Protein AF-A0A3Q0ITW2-F1 (afdb_monomer_lite)

pLDDT: mean 88.23, std 11.83, range [26.56, 97.38]

Radius of gy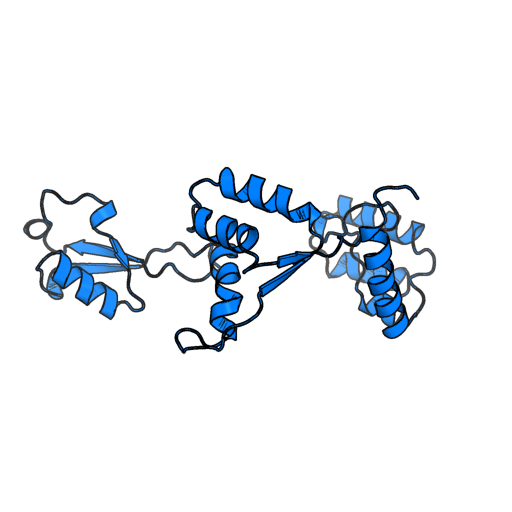ration: 26.31 Å; chains: 1; bounding box: 52×32×72 Å

Structure (mmCIF, N/CA/C/O backbone):
data_AF-A0A3Q0ITW2-F1
#
_entry.id   AF-A0A3Q0ITW2-F1
#
loop_
_atom_site.group_PDB
_atom_site.id
_atom_site.type_symbol
_atom_site.label_atom_id
_atom_site.label_alt_id
_atom_site.label_comp_id
_atom_site.label_asym_id
_atom_site.label_entity_id
_atom_site.label_seq_id
_atom_site.pdbx_PDB_ins_code
_atom_site.Cartn_x
_atom_site.Cartn_y
_atom_site.Cartn_z
_atom_site.occupancy
_atom_site.B_iso_or_equiv
_atom_site.auth_seq_id
_atom_site.auth_comp_id
_atom_site.auth_asym_id
_atom_site.auth_atom_id
_atom_site.pdbx_PDB_model_num
ATOM 1 N N . MET A 1 1 ? -17.427 -7.046 5.513 1.00 86.56 1 MET A N 1
ATOM 2 C CA . MET A 1 1 ? -16.945 -6.099 4.475 1.00 86.56 1 MET A CA 1
ATOM 3 C C . MET A 1 1 ? -16.746 -6.807 3.141 1.00 86.56 1 MET A C 1
ATOM 5 O O . MET A 1 1 ? -17.368 -6.389 2.176 1.00 86.56 1 MET A O 1
ATOM 9 N N . ALA A 1 2 ? -15.955 -7.885 3.101 1.00 93.19 2 ALA A N 1
ATOM 10 C CA . ALA A 1 2 ? -15.672 -8.643 1.880 1.00 93.19 2 ALA A CA 1
ATOM 11 C C . ALA A 1 2 ? -16.928 -9.090 1.113 1.00 93.19 2 ALA A C 1
ATOM 13 O O . ALA A 1 2 ? -17.017 -8.868 -0.088 1.00 93.19 2 ALA A O 1
ATOM 14 N N . GLU A 1 3 ? -17.941 -9.606 1.812 1.00 93.88 3 GLU A N 1
ATOM 15 C CA . GLU A 1 3 ? -19.206 -10.019 1.193 1.00 93.88 3 GLU A CA 1
ATOM 16 C C . GLU A 1 3 ? -19.880 -8.896 0.387 1.00 93.88 3 GLU A C 1
ATOM 18 O O . GLU A 1 3 ? -20.254 -9.111 -0.762 1.00 93.88 3 GLU A O 1
ATOM 23 N N . LYS A 1 4 ? -19.958 -7.672 0.932 1.00 93.75 4 LYS A N 1
ATOM 24 C CA . LYS A 1 4 ? -20.532 -6.517 0.216 1.00 93.75 4 LYS A CA 1
ATOM 25 C C . LYS A 1 4 ? -19.750 -6.197 -1.061 1.00 93.75 4 LYS A C 1
ATOM 27 O O . LYS A 1 4 ? -20.352 -5.939 -2.095 1.00 93.75 4 LYS A O 1
ATOM 32 N N . ALA A 1 5 ? -18.421 -6.261 -1.000 1.00 93.00 5 ALA A N 1
ATOM 33 C CA . ALA A 1 5 ? -17.558 -6.025 -2.156 1.00 93.00 5 ALA A CA 1
ATOM 34 C C . ALA A 1 5 ? -17.696 -7.123 -3.230 1.00 93.00 5 ALA A C 1
ATOM 36 O O . ALA A 1 5 ? -17.650 -6.832 -4.423 1.00 93.00 5 ALA A O 1
ATOM 37 N N . VAL A 1 6 ? -17.915 -8.380 -2.829 1.00 95.19 6 VAL A N 1
ATOM 38 C CA . VAL A 1 6 ? -18.238 -9.478 -3.757 1.00 95.19 6 VAL A CA 1
ATOM 39 C C . VAL A 1 6 ? -19.600 -9.248 -4.416 1.00 95.19 6 VAL A C 1
ATOM 41 O O . VAL A 1 6 ? -19.716 -9.405 -5.632 1.00 95.19 6 VAL A O 1
ATOM 44 N N . GLN A 1 7 ? -20.616 -8.854 -3.641 1.00 95.50 7 GLN A N 1
ATOM 45 C CA . GLN A 1 7 ? -21.959 -8.601 -4.168 1.00 95.50 7 GLN A CA 1
ATOM 46 C C . GLN A 1 7 ? -21.995 -7.423 -5.144 1.00 95.50 7 GLN A C 1
ATOM 48 O O . GLN A 1 7 ? -22.647 -7.542 -6.174 1.00 95.50 7 GLN A O 1
ATOM 53 N N . ALA A 1 8 ? -21.244 -6.346 -4.895 1.00 93.88 8 ALA A N 1
ATOM 54 C CA . ALA A 1 8 ? -21.152 -5.209 -5.817 1.00 93.88 8 ALA A CA 1
ATOM 55 C C . ALA A 1 8 ? -20.664 -5.624 -7.221 1.00 93.88 8 ALA A C 1
ATOM 57 O O . ALA A 1 8 ? -21.171 -5.146 -8.230 1.00 93.88 8 ALA A O 1
ATOM 58 N N . VAL A 1 9 ? -19.720 -6.572 -7.309 1.00 94.75 9 VAL A N 1
ATOM 59 C CA . VAL A 1 9 ? -19.275 -7.107 -8.611 1.00 94.75 9 VAL A CA 1
ATOM 60 C C . VAL A 1 9 ? -20.307 -8.064 -9.209 1.00 94.75 9 VAL A C 1
ATOM 62 O O . VAL A 1 9 ? -20.524 -8.053 -10.416 1.00 94.75 9 VAL A O 1
ATOM 65 N N . LYS A 1 10 ? -20.965 -8.896 -8.387 1.00 94.38 10 LYS A N 1
ATOM 66 C CA . LYS A 1 10 ? -21.987 -9.853 -8.859 1.00 94.38 10 LYS A CA 1
ATOM 67 C C . LYS A 1 10 ? -23.241 -9.164 -9.410 1.00 94.38 10 LYS A C 1
ATOM 69 O O . LYS A 1 10 ? -23.830 -9.667 -10.360 1.00 94.38 10 LYS A O 1
ATOM 74 N N . THR A 1 11 ? -23.646 -8.043 -8.819 1.00 94.81 11 THR A N 1
ATOM 75 C CA . THR A 1 11 ? -24.819 -7.252 -9.232 1.00 94.81 11 THR A CA 1
ATOM 76 C C . THR A 1 11 ? -24.527 -6.301 -10.393 1.00 94.81 11 THR A C 1
ATOM 78 O O . THR A 1 11 ? -25.460 -5.811 -11.021 1.00 94.81 11 THR A O 1
ATOM 81 N N . GLY A 1 12 ? -23.248 -6.063 -10.706 1.00 92.06 12 GLY A N 1
ATOM 82 C CA . GLY A 1 12 ? -22.823 -5.132 -11.750 1.00 92.06 12 GLY A CA 1
ATOM 83 C C . GLY A 1 12 ? -22.688 -3.679 -11.287 1.00 92.06 12 GLY A C 1
ATOM 84 O O . GLY A 1 12 ? -22.340 -2.834 -12.106 1.00 92.06 12 GLY A O 1
ATOM 85 N N . GLU A 1 13 ? -22.897 -3.388 -9.997 1.00 92.06 13 GLU A N 1
ATOM 86 C CA . GLU A 1 13 ? -22.627 -2.068 -9.400 1.00 92.06 13 GLU A CA 1
ATOM 87 C C . GLU A 1 13 ? -21.143 -1.671 -9.521 1.00 92.06 13 GLU A C 1
ATOM 89 O O . GLU A 1 13 ? -20.818 -0.492 -9.651 1.00 92.06 13 GLU A O 1
ATOM 94 N N . LEU A 1 14 ? -20.241 -2.661 -9.498 1.00 93.12 14 LEU A N 1
ATOM 95 C CA . LEU A 1 14 ? -18.801 -2.509 -9.703 1.00 93.12 14 LEU A CA 1
ATOM 96 C C . LEU A 1 14 ? -18.337 -3.369 -10.883 1.00 93.12 14 LEU A C 1
ATOM 98 O O . LEU A 1 14 ? -18.398 -4.599 -10.827 1.00 93.12 14 LEU A O 1
ATOM 102 N N . LYS A 1 15 ? -17.787 -2.741 -11.924 1.00 94.69 15 LYS A N 1
ATOM 103 C CA . LYS A 1 15 ? -17.262 -3.448 -13.099 1.00 94.69 15 LYS A CA 1
ATOM 104 C C . LYS A 1 15 ? -15.741 -3.544 -13.060 1.00 94.69 15 LYS A C 1
ATOM 106 O O . LYS A 1 15 ? -15.054 -2.531 -12.981 1.00 94.69 15 LYS A O 1
ATOM 111 N N . ILE A 1 16 ? -15.206 -4.761 -13.160 1.00 94.69 16 ILE A N 1
ATOM 112 C CA . ILE A 1 16 ? -13.759 -5.005 -13.258 1.00 94.69 16 ILE A CA 1
ATOM 113 C C . ILE A 1 16 ? -13.391 -5.237 -14.722 1.00 94.69 16 ILE A C 1
ATOM 115 O O . ILE A 1 16 ? -14.020 -6.047 -15.404 1.00 94.69 16 ILE A O 1
ATOM 119 N N . ILE A 1 17 ? -12.369 -4.526 -15.192 1.00 92.25 17 ILE A N 1
ATOM 120 C CA . ILE A 1 17 ? -11.854 -4.605 -16.555 1.00 92.25 17 ILE A CA 1
ATOM 121 C C . ILE A 1 17 ? -10.339 -4.847 -16.489 1.00 92.25 17 ILE A C 1
ATOM 123 O O . ILE A 1 17 ? -9.638 -4.053 -15.861 1.00 92.25 17 ILE A O 1
ATOM 127 N N . PRO A 1 18 ? -9.807 -5.883 -17.156 1.00 91.12 18 PRO A N 1
ATOM 128 C CA . PRO A 1 18 ? -10.534 -6.950 -17.852 1.00 91.12 18 PRO A CA 1
ATOM 129 C C . PRO A 1 18 ? -11.354 -7.874 -16.928 1.00 91.12 18 PRO A C 1
ATOM 131 O O . PRO A 1 18 ? -11.006 -8.095 -15.767 1.00 91.12 18 PRO A O 1
ATOM 134 N N . ASP A 1 19 ? -12.422 -8.464 -17.466 1.00 91.06 19 ASP A N 1
ATOM 135 C CA . ASP A 1 19 ? -13.384 -9.296 -16.727 1.00 91.06 19 ASP A CA 1
ATOM 136 C C . ASP A 1 19 ? -12.774 -10.581 -16.143 1.00 91.06 19 ASP A C 1
ATOM 138 O O . ASP A 1 19 ? -13.197 -11.044 -15.085 1.00 91.06 19 ASP A O 1
ATOM 142 N N . HIS A 1 20 ? -11.727 -11.135 -16.753 1.00 89.81 20 HIS A N 1
ATOM 143 C CA . HIS A 1 20 ? -11.055 -12.334 -16.248 1.00 89.81 20 HIS A CA 1
ATOM 144 C C . HIS A 1 20 ? -10.421 -12.149 -14.854 1.00 89.81 20 HIS A C 1
ATOM 146 O O . HIS A 1 20 ? -10.196 -13.136 -14.148 1.00 89.81 20 HIS A O 1
ATOM 152 N N . HIS A 1 21 ? -10.183 -10.909 -14.405 1.00 93.81 21 HIS A N 1
ATOM 153 C CA . HIS A 1 21 ? -9.720 -10.628 -13.042 1.00 93.81 21 HIS A CA 1
ATOM 154 C C . HIS A 1 21 ? -10.810 -10.779 -11.969 1.00 93.81 21 HIS A C 1
ATOM 156 O O . HIS A 1 21 ? -10.482 -10.867 -10.783 1.00 93.81 21 HIS A O 1
ATOM 162 N N . THR A 1 22 ? -12.087 -10.884 -12.352 1.00 95.06 22 THR A N 1
ATOM 163 C CA . THR A 1 22 ? -13.203 -11.133 -11.416 1.00 95.06 22 THR A CA 1
ATOM 164 C C . THR A 1 22 ? -12.994 -12.412 -10.604 1.00 95.06 22 THR A C 1
ATOM 166 O O . THR A 1 22 ? -13.255 -12.438 -9.404 1.00 95.06 22 THR A O 1
ATOM 169 N N . LYS A 1 23 ? -12.428 -13.462 -11.213 1.00 94.06 23 LYS A N 1
ATOM 170 C CA . LYS A 1 23 ? -12.116 -14.710 -10.508 1.00 94.06 23 LYS A CA 1
ATOM 171 C C . LYS A 1 23 ? -11.093 -14.491 -9.394 1.00 94.06 23 LYS A C 1
ATOM 173 O O . LYS A 1 23 ? -11.297 -14.970 -8.282 1.00 94.06 23 LYS A O 1
ATOM 178 N N . THR A 1 24 ? -10.018 -13.757 -9.678 1.00 93.88 24 THR A N 1
ATOM 179 C CA . THR A 1 24 ? -8.992 -13.414 -8.681 1.00 93.88 24 THR A CA 1
ATOM 180 C C . THR A 1 24 ? -9.584 -12.573 -7.552 1.00 93.88 24 THR A C 1
ATOM 182 O O . THR A 1 24 ? -9.276 -12.810 -6.386 1.00 93.88 24 THR A O 1
ATOM 185 N N . TRP A 1 25 ? -10.474 -11.633 -7.885 1.00 94.94 25 TRP A N 1
ATOM 186 C CA . TRP A 1 25 ? -11.199 -10.816 -6.911 1.00 94.94 25 TRP A CA 1
ATOM 187 C C . TRP A 1 25 ? -12.015 -11.671 -5.934 1.00 94.94 25 TRP A C 1
ATOM 189 O O . TRP A 1 25 ? -11.862 -11.531 -4.720 1.00 94.94 25 TRP A O 1
ATOM 199 N N . TYR A 1 26 ? -12.822 -12.606 -6.446 1.00 95.50 26 TYR A N 1
ATOM 200 C CA . TYR A 1 26 ? -13.614 -13.506 -5.604 1.00 95.50 26 TYR A CA 1
ATOM 201 C C . TYR A 1 26 ? -12.736 -14.411 -4.747 1.00 95.50 26 TYR A C 1
ATOM 203 O O . TYR A 1 26 ? -12.930 -14.474 -3.539 1.00 95.50 26 TYR A O 1
ATOM 211 N N . GLN A 1 27 ? -11.716 -15.036 -5.339 1.00 94.81 27 GLN A N 1
ATOM 212 C CA . GLN A 1 27 ? -10.807 -15.919 -4.605 1.00 94.81 27 GLN A CA 1
ATOM 213 C C . GLN A 1 27 ? -10.143 -15.224 -3.414 1.00 94.81 27 GLN A C 1
ATOM 215 O O . GLN A 1 27 ? -9.983 -15.844 -2.361 1.00 94.81 27 GLN A O 1
ATOM 220 N N . TRP A 1 28 ? -9.760 -13.955 -3.576 1.00 94.50 28 TRP A N 1
ATOM 221 C CA . TRP A 1 28 ? -9.137 -13.179 -2.510 1.00 94.50 28 TRP A CA 1
ATOM 222 C C . TRP A 1 28 ? -10.138 -12.784 -1.417 1.00 94.50 28 TRP A C 1
ATOM 224 O O . TRP A 1 28 ? -9.847 -12.953 -0.235 1.00 94.50 28 TRP A O 1
ATOM 234 N N . LEU A 1 29 ? -11.323 -12.292 -1.796 1.00 95.06 29 LEU A N 1
ATOM 235 C CA . LEU A 1 29 ? -12.322 -11.808 -0.838 1.00 95.06 29 LEU A CA 1
ATOM 236 C C . LEU A 1 29 ? -13.067 -12.922 -0.102 1.00 95.06 29 LEU A C 1
ATOM 238 O O . LEU A 1 29 ? -13.393 -12.745 1.066 1.00 95.06 29 LEU A O 1
ATOM 242 N N . GLU A 1 30 ? -13.340 -14.050 -0.755 1.00 93.44 30 GLU A N 1
ATOM 243 C CA . GLU A 1 30 ? -14.070 -15.173 -0.149 1.00 93.44 30 GLU A CA 1
ATOM 244 C C . GLU A 1 30 ? -13.220 -15.929 0.883 1.00 93.44 30 GLU A C 1
ATOM 246 O O . GLU A 1 30 ? -13.765 -16.553 1.787 1.00 93.44 30 GLU A O 1
ATOM 251 N N . ASN A 1 31 ? -11.889 -15.835 0.787 1.00 91.69 31 ASN A N 1
ATOM 252 C CA . ASN A 1 31 ? -10.942 -16.491 1.696 1.00 91.69 31 ASN A CA 1
ATOM 253 C C . ASN A 1 31 ? -10.166 -15.490 2.564 1.00 91.69 31 ASN A C 1
ATOM 255 O O . ASN A 1 31 ? -9.052 -15.783 3.015 1.00 91.69 31 ASN A O 1
ATOM 259 N N . ASN A 1 32 ? -10.709 -14.286 2.758 1.00 90.94 32 ASN A N 1
ATOM 260 C CA . ASN A 1 32 ? -10.023 -13.263 3.528 1.00 90.94 32 ASN A CA 1
ATOM 261 C C . ASN A 1 32 ? -9.953 -13.643 5.018 1.00 90.94 32 ASN A C 1
ATOM 263 O O . ASN A 1 32 ? -10.770 -14.392 5.549 1.00 90.94 32 ASN A O 1
ATOM 267 N N . ARG A 1 33 ? -8.937 -13.122 5.702 1.00 92.44 33 ARG A N 1
ATOM 268 C CA . ARG A 1 33 ? -8.775 -13.246 7.154 1.00 92.44 33 ARG A CA 1
ATOM 269 C C . ARG A 1 33 ? -8.873 -11.871 7.786 1.00 92.44 33 ARG A C 1
ATOM 271 O O . ARG A 1 33 ? -8.788 -10.858 7.087 1.00 92.44 33 ARG A O 1
ATOM 278 N N . ASP A 1 34 ? -9.002 -11.855 9.105 1.00 94.75 34 ASP A N 1
ATOM 279 C CA . ASP A 1 34 ? -8.941 -10.619 9.866 1.00 94.75 34 ASP A CA 1
ATOM 280 C C . ASP A 1 34 ? -7.644 -9.871 9.564 1.00 94.75 34 ASP A C 1
ATOM 282 O O . ASP A 1 34 ? -6.540 -10.425 9.553 1.00 94.75 34 ASP A O 1
ATOM 286 N N . TRP A 1 35 ? -7.805 -8.586 9.279 1.00 94.69 35 TRP A N 1
ATOM 287 C CA . TRP A 1 35 ? -6.706 -7.703 8.951 1.00 94.69 35 TRP A CA 1
ATOM 288 C C . TRP A 1 35 ? -6.249 -6.986 10.215 1.00 94.69 35 TRP A C 1
ATOM 290 O O . TRP A 1 35 ? -6.965 -6.157 10.772 1.00 94.69 35 TRP A O 1
ATOM 300 N N . CYS A 1 36 ? -5.026 -7.283 10.650 1.00 95.12 36 CYS A N 1
ATOM 301 C CA . CYS A 1 36 ? -4.357 -6.474 11.659 1.00 95.12 36 CYS A CA 1
ATOM 302 C C . CYS A 1 36 ? -4.005 -5.110 11.051 1.00 95.12 36 CYS A C 1
ATOM 304 O O . CYS A 1 36 ? -3.104 -5.023 10.208 1.00 95.12 36 CYS A O 1
ATOM 306 N N . ILE A 1 37 ? -4.721 -4.066 11.473 1.00 95.38 37 ILE A N 1
ATOM 307 C CA . ILE A 1 37 ? -4.566 -2.693 10.971 1.00 95.38 37 ILE A CA 1
ATOM 308 C C . ILE A 1 37 ? -3.546 -1.860 11.756 1.00 95.38 37 ILE A C 1
ATOM 310 O O . ILE A 1 37 ? -3.241 -0.753 11.325 1.00 95.38 37 ILE A O 1
ATOM 314 N N . SER A 1 38 ? -3.028 -2.352 12.886 1.00 96.44 38 SER A N 1
ATOM 315 C CA . SER A 1 38 ? -2.049 -1.621 13.696 1.00 96.44 38 SER A CA 1
ATOM 316 C C . SER A 1 38 ? -0.610 -1.947 13.288 1.00 96.44 38 SER A C 1
ATOM 318 O O . SER A 1 38 ? -0.303 -3.052 12.822 1.00 96.44 38 SER A O 1
ATOM 320 N N . ARG A 1 39 ? 0.284 -0.962 13.392 1.00 97.38 39 ARG A N 1
ATOM 321 C CA . ARG A 1 39 ? 1.704 -1.075 13.039 1.00 97.38 39 ARG A CA 1
ATOM 322 C C . ARG A 1 39 ? 2.559 -0.331 14.062 1.00 97.38 39 ARG A C 1
ATOM 324 O O . ARG A 1 39 ? 2.313 0.843 14.331 1.00 97.38 39 ARG A O 1
ATOM 331 N N . GLN A 1 40 ? 3.632 -0.975 14.519 1.00 97.06 40 GLN A N 1
ATOM 332 C CA . GLN A 1 40 ? 4.656 -0.378 15.384 1.00 97.06 40 GLN A CA 1
ATOM 333 C C . GLN A 1 40 ? 5.680 0.396 14.537 1.00 97.06 40 GLN A C 1
ATOM 335 O O . GLN A 1 40 ? 6.851 0.030 14.438 1.00 97.06 40 GLN A O 1
ATOM 340 N N . LEU A 1 41 ? 5.216 1.439 13.849 1.00 94.88 41 LEU A N 1
ATOM 341 C CA . LEU A 1 41 ? 6.030 2.298 12.988 1.00 94.88 41 LEU A CA 1
ATOM 342 C C . LEU A 1 41 ? 5.936 3.748 13.455 1.00 94.88 41 LEU A C 1
ATOM 344 O O . LEU A 1 41 ? 4.937 4.167 14.026 1.00 94.88 41 LEU A O 1
ATOM 348 N N . TRP A 1 42 ? 6.968 4.538 13.164 1.00 93.62 42 TRP A N 1
ATOM 349 C CA . TRP A 1 42 ? 6.972 5.965 13.507 1.00 93.62 42 TRP A CA 1
ATOM 350 C C . TRP A 1 42 ? 6.196 6.820 12.503 1.00 93.62 42 TRP A C 1
ATOM 352 O O . TRP A 1 42 ? 5.704 7.889 12.851 1.00 93.62 42 TRP A O 1
ATOM 362 N N . TRP A 1 43 ? 6.101 6.363 11.251 1.00 93.81 43 TRP A N 1
ATOM 363 C CA . TRP A 1 43 ? 5.415 7.076 10.179 1.00 93.81 43 TRP A CA 1
ATOM 364 C C . TRP A 1 43 ? 4.048 6.457 9.895 1.00 93.81 43 TRP A C 1
ATOM 366 O O . TRP A 1 43 ? 3.956 5.311 9.456 1.00 93.81 43 TRP A O 1
ATOM 376 N N . GLY A 1 44 ? 2.992 7.239 10.111 1.00 94.38 44 GLY A N 1
ATOM 377 C CA . GLY A 1 44 ? 1.614 6.863 9.819 1.00 94.38 44 GLY A CA 1
ATOM 378 C C . GLY A 1 44 ? 0.616 7.681 10.634 1.00 94.38 44 GLY A C 1
ATOM 379 O O . GLY A 1 44 ? 0.990 8.487 11.486 1.00 94.38 44 GLY A O 1
ATOM 380 N N . HIS A 1 45 ? -0.674 7.480 10.375 1.00 94.06 45 HIS A N 1
ATOM 381 C CA . HIS A 1 45 ? -1.723 8.109 11.174 1.00 94.06 45 HIS A CA 1
ATOM 382 C C . HIS A 1 45 ? -1.850 7.382 12.511 1.00 94.06 45 HIS A C 1
ATOM 384 O O . HIS A 1 45 ? -2.107 6.179 12.526 1.00 94.06 45 HIS A O 1
ATOM 390 N N . ARG A 1 46 ? -1.692 8.102 13.625 1.00 94.75 46 ARG A N 1
ATOM 391 C CA . ARG A 1 46 ? -1.870 7.535 14.968 1.00 94.75 46 ARG A CA 1
ATOM 392 C C . ARG A 1 46 ? -3.282 6.992 15.129 1.00 94.75 46 ARG A C 1
ATOM 394 O O . ARG A 1 46 ? -4.248 7.667 14.767 1.00 94.75 46 ARG A O 1
ATOM 401 N N . ILE A 1 47 ? -3.397 5.782 15.672 1.00 95.81 47 ILE A N 1
ATOM 402 C CA . ILE A 1 47 ? -4.705 5.171 15.903 1.00 95.81 47 ILE A CA 1
ATOM 403 C C . ILE A 1 47 ? -5.475 6.060 16.898 1.00 95.81 47 ILE A C 1
ATOM 405 O O . ILE A 1 47 ? -4.939 6.411 17.954 1.00 95.81 47 ILE A O 1
ATOM 409 N N . PRO A 1 48 ? -6.723 6.465 16.594 1.00 95.69 48 PRO A N 1
ATOM 410 C CA . PRO A 1 48 ? -7.530 7.314 17.471 1.00 95.69 48 PRO A CA 1
ATOM 411 C C . PRO A 1 48 ? -8.150 6.501 18.622 1.00 95.69 48 PRO A C 1
ATOM 413 O O . PRO A 1 48 ? -9.351 6.587 18.880 1.00 95.69 48 PRO A O 1
ATOM 416 N N . ALA A 1 49 ? -7.341 5.667 19.278 1.00 96.38 49 ALA A N 1
ATOM 417 C CA . ALA A 1 49 ? -7.702 4.830 20.414 1.00 96.38 49 ALA A CA 1
ATOM 418 C C . ALA A 1 49 ? -6.907 5.264 21.647 1.00 96.38 49 ALA A C 1
ATOM 420 O 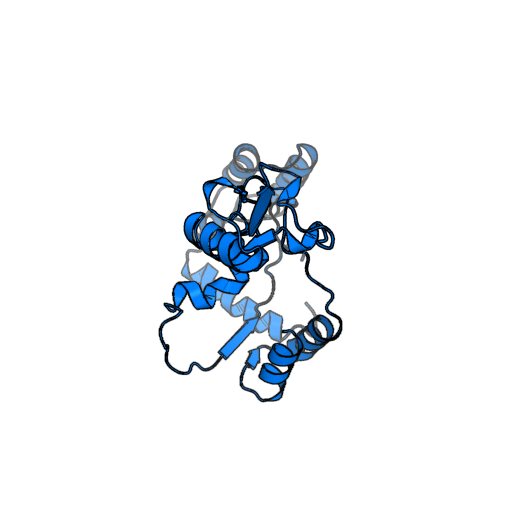O . ALA A 1 49 ? -5.717 5.565 21.566 1.00 96.38 49 ALA A O 1
ATOM 421 N N . TYR A 1 50 ? -7.577 5.304 22.791 1.00 97.19 50 TYR A N 1
ATOM 422 C CA . TYR A 1 50 ? -7.037 5.788 24.050 1.00 97.19 50 TYR A CA 1
ATOM 423 C C . TYR A 1 50 ? -7.296 4.760 25.142 1.00 97.19 50 TYR A C 1
ATOM 425 O O . TYR A 1 50 ? -8.426 4.300 25.316 1.00 97.19 50 TYR A O 1
ATOM 433 N N . TYR A 1 51 ? -6.250 4.418 25.880 1.00 95.81 51 TYR A N 1
ATOM 434 C CA . TYR A 1 51 ? -6.329 3.564 27.052 1.00 95.81 51 TYR A CA 1
ATOM 435 C C . TYR A 1 51 ? -6.718 4.391 28.271 1.00 95.81 51 TYR A C 1
ATOM 437 O O . TYR A 1 51 ? -6.100 5.427 28.536 1.00 95.81 51 TYR A O 1
ATOM 445 N N . VAL A 1 52 ? -7.721 3.923 29.011 1.00 95.56 52 VAL A N 1
ATOM 446 C CA . VAL A 1 52 ? -8.217 4.569 30.226 1.00 95.56 52 VAL A CA 1
ATOM 447 C C . VAL A 1 52 ? -7.552 3.951 31.452 1.00 95.56 52 VAL A C 1
ATOM 449 O O . VAL A 1 52 ? -7.745 2.776 31.768 1.00 95.56 52 VAL A O 1
ATOM 452 N N . SER A 1 53 ? -6.804 4.776 32.175 1.00 92.94 53 SER A N 1
ATOM 453 C CA . SER A 1 53 ? -6.225 4.453 33.477 1.00 92.94 53 SER A CA 1
ATOM 454 C C . SER A 1 53 ? -7.023 5.137 34.583 1.00 92.94 53 SER A C 1
ATOM 456 O O . SER A 1 53 ? -7.433 6.285 34.430 1.00 92.94 53 SER A O 1
ATOM 458 N N . PHE A 1 54 ? -7.221 4.453 35.709 1.00 91.56 54 PHE A N 1
ATOM 459 C CA . PHE A 1 54 ? -7.893 5.012 36.885 1.00 91.56 54 PHE A CA 1
ATOM 460 C C . PHE A 1 54 ? -6.849 5.454 37.903 1.00 91.56 54 PHE A C 1
ATOM 462 O O . PHE A 1 54 ? -5.972 4.668 38.263 1.00 91.56 54 PHE A O 1
ATOM 469 N N . ASN A 1 55 ? -6.953 6.697 38.371 1.00 88.25 55 ASN A N 1
ATOM 470 C CA . ASN A 1 55 ? -6.036 7.245 39.372 1.00 88.25 55 ASN A CA 1
ATOM 471 C C . ASN A 1 55 ? -6.248 6.574 40.741 1.00 88.25 55 ASN A C 1
ATOM 473 O O . ASN A 1 55 ? -5.294 6.355 41.482 1.00 88.25 55 ASN A O 1
ATOM 477 N N . ASP A 1 56 ? -7.498 6.209 41.045 1.00 86.19 56 ASP A N 1
ATOM 478 C CA . ASP A 1 56 ? -7.879 5.440 42.228 1.00 86.19 56 ASP A CA 1
ATOM 479 C C . ASP A 1 56 ? -8.259 3.997 41.832 1.00 86.19 56 ASP A C 1
ATOM 481 O O . ASP A 1 56 ? -9.269 3.794 41.142 1.00 86.19 56 ASP A O 1
ATOM 485 N N . PRO A 1 57 ? -7.504 2.973 42.280 1.00 80.31 57 PRO A N 1
ATOM 486 C CA . PRO A 1 57 ? -7.821 1.569 42.028 1.00 80.31 57 PRO A CA 1
ATOM 487 C C . PRO A 1 57 ? -9.219 1.141 42.498 1.00 80.31 57 PRO A C 1
ATOM 489 O O . PRO A 1 57 ? -9.782 0.213 41.920 1.00 80.31 57 PRO A O 1
ATOM 492 N N . ALA A 1 58 ? -9.804 1.801 43.507 1.00 79.44 58 ALA A N 1
ATOM 493 C CA . ALA A 1 58 ? -11.144 1.482 44.006 1.00 79.44 58 ALA A CA 1
ATOM 494 C C . ALA A 1 58 ? -12.258 1.857 43.016 1.00 79.44 58 ALA A C 1
ATOM 496 O O . ALA A 1 58 ? -13.336 1.259 43.046 1.00 79.44 58 ALA A O 1
ATOM 497 N N . LYS A 1 59 ? -11.993 2.821 42.124 1.00 78.25 59 LYS A N 1
ATOM 498 C CA . LYS A 1 59 ? -12.926 3.269 41.080 1.00 78.25 59 LYS A CA 1
ATOM 499 C C . LYS A 1 59 ? -12.825 2.444 39.797 1.00 78.25 59 LYS A C 1
ATOM 501 O O . LYS A 1 59 ? -13.702 2.551 38.942 1.00 78.25 59 LYS A O 1
ATOM 506 N N . LYS A 1 60 ? -11.796 1.596 39.664 1.00 81.69 60 LYS A N 1
ATOM 507 C CA . LYS A 1 60 ? -11.693 0.651 38.549 1.00 81.69 60 LYS A CA 1
ATOM 508 C C . LYS A 1 60 ? -12.791 -0.413 38.692 1.00 81.69 60 LYS A C 1
ATOM 510 O O . LYS A 1 60 ? -12.831 -1.111 39.710 1.00 81.69 60 LYS A O 1
ATOM 515 N N . PRO A 1 61 ? -13.666 -0.604 37.691 1.00 82.94 61 PRO A N 1
ATOM 516 C CA . PRO A 1 61 ? -14.699 -1.622 37.795 1.00 82.94 61 PRO A CA 1
ATOM 517 C C . PRO A 1 61 ? -14.071 -3.027 37.808 1.00 82.94 61 PRO A C 1
ATOM 519 O O . PRO A 1 61 ? -13.196 -3.343 37.002 1.00 82.94 61 PRO A O 1
ATOM 522 N N . LYS A 1 62 ? -14.516 -3.882 38.738 1.00 79.06 62 LYS A N 1
ATOM 523 C CA . LYS A 1 62 ? -13.867 -5.174 39.045 1.00 79.06 62 LYS A CA 1
ATOM 524 C C . LYS A 1 62 ? -13.980 -6.239 37.943 1.00 79.06 62 LYS A C 1
ATOM 526 O O . LYS A 1 62 ? -13.154 -7.142 37.914 1.00 79.06 62 LYS A O 1
ATOM 531 N N . ASN A 1 63 ? -14.961 -6.126 37.046 1.00 82.12 63 ASN A N 1
ATOM 532 C CA . ASN A 1 63 ? -15.255 -7.129 36.011 1.00 82.12 63 ASN A CA 1
ATOM 533 C C . ASN A 1 63 ? -14.824 -6.698 34.599 1.00 82.12 63 ASN A C 1
ATOM 535 O O . ASN A 1 63 ? -15.342 -7.228 33.624 1.00 82.12 63 ASN A O 1
ATOM 539 N N . VAL A 1 64 ? -13.930 -5.716 34.482 1.00 83.69 64 VAL A N 1
ATOM 540 C CA . VAL A 1 64 ? -13.546 -5.141 33.187 1.00 83.69 64 VAL A CA 1
ATOM 541 C C . VAL A 1 64 ? -12.220 -5.730 32.730 1.00 83.69 64 VAL A C 1
ATOM 543 O O . VAL A 1 64 ? -11.213 -5.670 33.442 1.00 83.69 64 VAL A O 1
ATOM 546 N N . THR A 1 65 ? -12.231 -6.300 31.531 1.00 87.75 65 THR A N 1
ATOM 547 C CA . THR A 1 65 ? -11.040 -6.814 30.852 1.00 87.75 65 THR A CA 1
ATOM 548 C C . THR A 1 65 ? -10.165 -5.672 30.338 1.00 87.75 65 THR A C 1
ATOM 550 O O . THR A 1 65 ? -10.623 -4.547 30.145 1.00 87.75 65 THR A O 1
ATOM 553 N N . GLU A 1 66 ? -8.889 -5.944 30.071 1.00 86.38 66 GLU A N 1
ATOM 554 C CA . GLU A 1 66 ? -7.968 -4.928 29.541 1.00 86.38 66 GLU A CA 1
ATOM 555 C C . GLU A 1 66 ? -8.440 -4.341 28.198 1.00 86.38 66 GLU A C 1
ATOM 557 O O . GLU A 1 66 ? -8.324 -3.139 27.970 1.00 86.38 66 GLU A O 1
ATOM 562 N N . TYR A 1 67 ? -9.062 -5.156 27.343 1.00 85.81 67 TYR A N 1
ATOM 563 C CA . TYR A 1 67 ? -9.615 -4.714 26.059 1.00 85.81 67 TYR A CA 1
ATOM 564 C C . TYR A 1 67 ? -10.757 -3.707 26.213 1.00 85.81 67 TYR A C 1
ATOM 566 O O . TYR A 1 67 ? -10.916 -2.802 25.395 1.00 85.81 67 TYR A O 1
ATOM 574 N N . GLU A 1 68 ? -11.541 -3.821 27.281 1.00 90.56 68 GLU A N 1
ATOM 575 C CA . GLU A 1 68 ? -12.660 -2.920 27.541 1.00 90.56 68 GLU A CA 1
ATOM 576 C C . GLU A 1 68 ? -12.212 -1.552 28.068 1.00 90.56 68 GLU A C 1
ATOM 578 O O . GLU A 1 68 ? -13.011 -0.614 28.056 1.00 90.56 68 GLU A O 1
ATOM 583 N N . LEU A 1 69 ? -10.947 -1.399 28.470 1.00 93.56 69 LEU A N 1
ATOM 584 C CA . LEU A 1 69 ? -10.371 -0.127 28.921 1.00 93.56 69 LEU A CA 1
ATOM 585 C C . LEU A 1 69 ? -9.997 0.817 27.774 1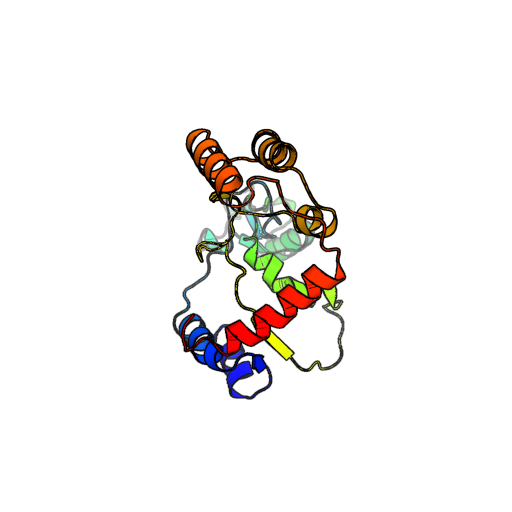.00 93.56 69 LEU A C 1
ATOM 587 O O . LEU A 1 69 ? -9.621 1.961 28.023 1.00 93.56 69 LEU A O 1
ATOM 591 N N . TRP A 1 70 ? -10.128 0.375 26.526 1.00 95.06 70 TRP A N 1
ATOM 592 C CA . TRP A 1 70 ? -9.880 1.207 25.357 1.00 95.06 70 TRP A CA 1
ATOM 593 C C . TRP A 1 70 ? -11.147 1.932 24.892 1.00 95.06 70 TRP A C 1
ATOM 595 O O . TRP A 1 70 ? -12.252 1.376 24.864 1.00 95.06 70 TRP A O 1
ATOM 605 N N . VAL A 1 71 ? -10.978 3.193 24.496 1.00 95.62 71 VAL A N 1
ATOM 606 C CA . VAL A 1 71 ? -12.021 4.039 23.903 1.00 95.62 71 VAL A CA 1
ATOM 607 C C . VAL A 1 71 ? -11.488 4.747 22.660 1.00 95.62 71 VAL A C 1
ATOM 609 O O . VAL A 1 71 ? -10.360 5.228 22.645 1.00 95.62 71 VAL A O 1
ATOM 612 N N . SER A 1 72 ? -12.298 4.832 21.605 1.00 95.56 72 SER A N 1
ATOM 613 C CA . SER A 1 72 ? -11.927 5.538 20.373 1.00 95.56 72 SER A CA 1
ATOM 614 C C . SER A 1 72 ? -12.529 6.945 20.310 1.00 95.56 72 SER A C 1
ATOM 616 O O . SER A 1 72 ? -13.732 7.103 20.553 1.00 95.56 72 SER A O 1
ATOM 618 N N . GLY A 1 73 ? -11.759 7.949 19.891 1.00 95.06 73 GLY A N 1
ATOM 619 C CA . GLY A 1 73 ? -12.222 9.335 19.738 1.00 95.06 73 GLY A CA 1
ATOM 620 C C . GLY A 1 73 ? -11.374 10.123 18.743 1.00 95.06 73 GLY A C 1
ATOM 621 O O . GLY A 1 73 ? -10.176 9.889 18.641 1.00 95.06 73 GLY A O 1
ATOM 622 N N . ARG A 1 74 ? -11.982 11.052 17.991 1.00 92.00 74 ARG A N 1
ATOM 623 C CA . ARG A 1 74 ? -11.242 11.881 17.016 1.00 92.00 74 ARG A CA 1
ATOM 624 C C . ARG A 1 74 ? -10.316 12.886 17.695 1.00 92.00 74 ARG A C 1
ATOM 626 O O . ARG A 1 74 ? -9.338 13.318 17.097 1.00 92.00 74 ARG A O 1
ATOM 633 N N . SER A 1 75 ? -10.637 13.240 18.933 1.00 94.81 75 SER A N 1
ATOM 634 C CA . SER A 1 75 ? -9.792 14.014 19.827 1.00 94.81 75 SER A CA 1
ATOM 635 C C . SER A 1 75 ? -9.750 13.356 21.205 1.00 94.81 75 SER A C 1
ATOM 637 O O . SER A 1 75 ? -10.552 12.465 21.518 1.00 94.81 75 SER A O 1
ATOM 639 N N . LYS A 1 76 ? -8.820 13.819 22.043 1.00 94.44 76 LYS A N 1
ATOM 640 C CA . LYS A 1 76 ? -8.686 13.338 23.418 1.00 94.44 76 LYS A CA 1
ATOM 641 C C . LYS A 1 76 ? -9.936 13.659 24.243 1.00 94.44 76 LYS A C 1
ATOM 643 O O . LYS A 1 76 ? -10.383 12.820 25.014 1.00 94.44 76 LYS A O 1
ATOM 648 N N . GLU A 1 77 ? -10.546 14.818 24.019 1.00 94.94 77 GLU A N 1
ATOM 649 C CA . GLU A 1 77 ? -11.754 15.279 24.711 1.00 94.94 77 GLU A CA 1
ATOM 650 C C . GLU A 1 77 ? -12.966 14.401 24.362 1.00 94.94 77 GLU A C 1
ATOM 652 O O . GLU A 1 77 ? -13.740 14.024 25.241 1.00 94.94 77 GLU A O 1
ATOM 657 N N . GLU A 1 78 ? -13.113 14.011 23.088 1.00 96.19 78 GLU A N 1
ATOM 658 C CA . GLU A 1 78 ? -14.169 13.082 22.663 1.00 96.19 78 GLU A CA 1
ATOM 659 C C . GLU A 1 78 ? -13.988 11.704 23.327 1.00 96.19 78 GLU A C 1
ATOM 661 O O . GLU A 1 78 ? -14.955 11.084 23.778 1.00 96.19 78 GLU A O 1
ATOM 666 N N . ALA A 1 79 ? -12.745 11.221 23.406 1.00 95.75 79 ALA A N 1
ATOM 667 C CA . ALA A 1 79 ? -12.418 9.967 24.077 1.00 95.75 79 ALA A CA 1
ATOM 668 C C . ALA A 1 79 ? -12.672 10.042 25.595 1.00 95.75 79 ALA A C 1
ATOM 670 O O . ALA A 1 79 ? -13.220 9.100 26.169 1.00 95.75 79 ALA A O 1
ATOM 671 N N . GLU A 1 80 ? -12.349 11.171 26.230 1.00 95.19 80 GLU A N 1
ATOM 672 C CA . GLU A 1 80 ? -12.616 11.449 27.647 1.00 95.19 80 GLU A CA 1
ATOM 673 C C . GLU A 1 80 ? -14.112 11.390 27.965 1.00 95.19 80 GLU A C 1
ATOM 675 O O . GLU A 1 80 ? -14.522 10.674 28.880 1.00 95.19 80 GLU A O 1
ATOM 680 N N . GLN A 1 81 ? -14.950 12.066 27.176 1.00 95.31 81 GLN A N 1
ATOM 681 C CA . GLN A 1 81 ? -16.405 12.043 27.360 1.00 95.31 81 GLN A CA 1
ATOM 682 C C . GLN A 1 81 ? -16.986 10.629 27.219 1.00 95.31 81 GLN A C 1
ATOM 684 O O . GLN A 1 81 ? -17.857 10.224 28.000 1.00 95.31 81 GLN A O 1
ATOM 689 N N . LYS A 1 82 ? -16.475 9.848 26.257 1.00 95.12 82 LYS A N 1
ATOM 690 C CA . LYS A 1 82 ? -16.856 8.439 26.085 1.00 95.12 82 LYS A CA 1
ATOM 691 C C . LYS A 1 82 ? -16.421 7.584 27.272 1.00 95.12 82 LYS A C 1
ATOM 693 O O . LYS A 1 82 ? -17.203 6.748 27.714 1.00 95.12 82 LYS A O 1
ATOM 698 N N . ALA A 1 83 ? -15.221 7.797 27.811 1.00 93.75 83 ALA A N 1
ATOM 699 C CA . ALA A 1 83 ? -14.725 7.078 28.985 1.00 93.75 83 ALA A CA 1
ATOM 700 C C . ALA A 1 83 ? -15.548 7.388 30.246 1.00 93.75 83 ALA A C 1
ATOM 702 O O . ALA A 1 83 ? -15.973 6.463 30.938 1.00 93.75 83 ALA A O 1
ATOM 703 N N . ILE A 1 84 ? -15.835 8.669 30.500 1.00 93.12 84 ILE A N 1
ATOM 704 C CA . ILE A 1 84 ? -16.690 9.136 31.603 1.00 93.12 84 ILE A CA 1
ATOM 705 C C . ILE A 1 84 ? -18.056 8.455 31.544 1.00 93.12 84 ILE A C 1
ATOM 707 O O . ILE A 1 84 ? -18.506 7.877 32.530 1.00 93.12 84 ILE A O 1
ATOM 711 N N . SER A 1 85 ? -18.677 8.456 30.363 1.00 93.56 85 SER A N 1
ATOM 712 C CA . SER A 1 85 ? -19.993 7.846 30.158 1.00 93.56 85 SER A CA 1
ATOM 713 C C . SER A 1 85 ? -19.953 6.320 30.302 1.00 93.56 85 SER A C 1
ATOM 715 O O . SER A 1 85 ? -20.861 5.732 30.880 1.00 93.56 85 SER A O 1
ATOM 717 N N . LYS A 1 86 ? -18.895 5.668 29.801 1.00 91.44 86 LYS A N 1
ATOM 718 C CA . LYS A 1 86 ? -18.735 4.205 29.831 1.00 91.44 86 LYS A CA 1
ATOM 719 C C . LYS A 1 86 ? -18.509 3.664 31.242 1.00 91.44 86 LYS A C 1
ATOM 721 O O . LYS A 1 86 ? -19.024 2.599 31.567 1.00 91.44 86 LYS A O 1
ATOM 726 N N . PHE A 1 87 ? -17.736 4.374 32.062 1.00 90.00 87 PHE A N 1
ATOM 727 C CA . PHE A 1 87 ? -17.340 3.914 33.397 1.00 90.00 87 PHE A CA 1
ATOM 728 C C . PHE A 1 87 ? -18.066 4.623 34.544 1.00 90.00 87 PHE A C 1
ATOM 730 O O . PHE A 1 87 ? -17.880 4.237 35.694 1.00 90.00 87 PHE A O 1
ATOM 737 N N . ASN A 1 88 ? -18.911 5.614 34.243 1.00 89.94 88 ASN A N 1
ATOM 738 C CA . ASN A 1 88 ? -19.647 6.419 35.219 1.00 89.94 88 ASN A CA 1
ATOM 739 C C . ASN A 1 88 ? -18.725 7.060 36.279 1.00 89.94 88 ASN A C 1
ATOM 741 O O . ASN A 1 88 ? -18.953 6.952 37.484 1.00 89.94 88 ASN A O 1
ATOM 745 N N . VAL A 1 89 ? -17.649 7.697 35.810 1.00 88.56 89 VAL A N 1
ATOM 746 C CA . VAL A 1 89 ? -16.595 8.329 36.627 1.00 88.56 89 VAL A CA 1
ATOM 747 C C . VAL A 1 89 ? -16.414 9.796 36.258 1.00 88.56 89 VAL A C 1
ATOM 749 O O . VAL A 1 89 ? -16.846 10.226 35.194 1.00 88.56 89 VAL A O 1
ATOM 752 N N . THR A 1 90 ? -15.759 10.581 37.114 1.00 89.88 90 THR A N 1
ATOM 753 C CA . THR A 1 90 ? -15.459 11.989 36.807 1.00 89.88 90 THR A CA 1
ATOM 754 C C . THR A 1 90 ? -14.126 12.135 36.068 1.00 89.88 90 THR A C 1
ATOM 756 O O . THR A 1 90 ? -13.281 11.244 36.110 1.00 89.88 90 THR A O 1
ATOM 759 N N . GLN A 1 91 ? -13.899 13.277 35.410 1.00 87.00 91 GLN A N 1
ATOM 760 C CA . GLN A 1 91 ? -12.650 13.540 34.678 1.00 87.00 91 GLN A CA 1
ATOM 761 C C . GLN A 1 91 ? -11.402 13.459 35.576 1.00 87.00 91 GLN A C 1
ATOM 763 O O . GLN A 1 91 ? -10.353 13.018 35.126 1.00 87.00 91 GLN A O 1
ATOM 768 N N . ALA A 1 92 ? -11.515 13.829 36.856 1.00 88.81 92 ALA A N 1
ATOM 769 C CA . ALA A 1 92 ? -10.408 13.758 37.813 1.00 88.81 92 ALA A CA 1
ATOM 770 C C . ALA A 1 92 ? -10.006 12.314 38.177 1.00 88.81 92 ALA A C 1
ATOM 772 O O . ALA A 1 92 ? -8.909 12.077 38.688 1.00 88.81 92 ALA A O 1
ATOM 773 N N . ASP A 1 93 ? -10.881 11.344 37.907 1.00 88.94 93 ASP A N 1
ATOM 774 C CA . ASP A 1 93 ? -10.688 9.947 38.294 1.00 88.94 93 ASP A CA 1
ATOM 775 C C . ASP A 1 93 ? -9.910 9.142 37.254 1.00 88.94 93 ASP A C 1
ATOM 777 O O . ASP A 1 93 ? -9.415 8.055 37.567 1.00 88.94 93 ASP A O 1
ATOM 781 N N . ILE A 1 94 ? -9.801 9.665 36.030 1.00 93.00 94 ILE A N 1
ATOM 782 C CA . ILE A 1 94 ? -9.226 8.957 34.892 1.00 93.00 94 ILE A CA 1
ATOM 783 C C . ILE A 1 94 ? -8.090 9.734 34.236 1.00 93.00 94 ILE A C 1
ATOM 785 O O . ILE A 1 94 ? -8.032 10.960 34.253 1.00 93.00 94 ILE A O 1
ATOM 789 N N . SER A 1 95 ? -7.190 8.995 33.605 1.00 94.00 95 SER A N 1
ATOM 790 C CA . SER A 1 95 ? -6.174 9.519 32.701 1.00 94.00 95 SER A CA 1
ATOM 791 C C . SER A 1 95 ? -6.184 8.715 31.404 1.00 94.00 95 SER A C 1
ATOM 793 O O . SER A 1 95 ? -6.394 7.502 31.413 1.00 94.00 95 SER A O 1
ATOM 795 N N . LEU A 1 96 ? -5.999 9.399 30.272 1.00 95.31 96 LEU A N 1
ATOM 796 C CA . LEU A 1 96 ? -6.010 8.779 28.947 1.00 95.31 96 LEU A CA 1
ATOM 797 C C . LEU A 1 96 ? -4.624 8.825 28.317 1.00 95.31 96 LEU A C 1
ATOM 799 O O . LEU A 1 96 ? -3.989 9.882 28.271 1.00 95.31 96 LEU A O 1
ATOM 803 N N . ARG A 1 97 ? -4.206 7.690 27.756 1.00 95.38 97 ARG A N 1
ATOM 804 C CA . ARG A 1 97 ? -2.995 7.562 26.940 1.00 95.38 97 ARG A CA 1
ATOM 805 C C . ARG A 1 97 ? -3.376 7.065 25.551 1.00 95.38 97 ARG A C 1
ATOM 807 O O . ARG A 1 97 ? -3.984 6.007 25.435 1.00 95.38 97 ARG A O 1
ATOM 814 N N . GLN A 1 98 ? -3.037 7.823 24.511 1.00 96.69 98 GLN A N 1
ATOM 815 C CA . GLN A 1 98 ? -3.282 7.394 23.133 1.00 96.69 98 GLN A CA 1
ATOM 816 C C . GLN A 1 98 ? -2.381 6.211 22.770 1.00 96.69 98 GLN A C 1
ATOM 818 O O . GLN A 1 98 ? -1.216 6.186 23.173 1.00 96.69 98 GLN A O 1
ATOM 823 N N . ASP A 1 99 ? -2.905 5.279 21.978 1.00 95.38 99 ASP A N 1
ATOM 824 C CA . ASP A 1 99 ? -2.123 4.198 21.384 1.00 95.38 99 ASP A CA 1
ATOM 825 C C . ASP A 1 99 ? -0.937 4.759 20.586 1.00 95.38 99 ASP A C 1
ATOM 827 O O . ASP A 1 99 ? -1.058 5.774 19.889 1.00 95.38 99 ASP A O 1
ATOM 831 N N . GLU A 1 100 ? 0.226 4.136 20.745 1.00 96.19 100 GLU A N 1
ATOM 832 C CA . GLU A 1 100 ? 1.471 4.501 20.067 1.00 96.19 100 GLU A CA 1
ATOM 833 C C . GLU A 1 100 ? 1.526 3.972 18.640 1.00 96.19 100 GLU A C 1
ATOM 835 O O . GLU A 1 100 ? 2.193 4.580 17.799 1.00 96.19 100 GLU A O 1
ATOM 840 N N . ASP A 1 101 ? 0.764 2.917 18.359 1.00 97.19 101 ASP A N 1
ATOM 841 C CA . ASP A 1 101 ? 0.655 2.345 17.031 1.00 97.19 101 ASP A CA 1
ATOM 842 C C . ASP A 1 101 ? 0.072 3.344 16.020 1.00 97.19 101 ASP A C 1
ATOM 844 O O . 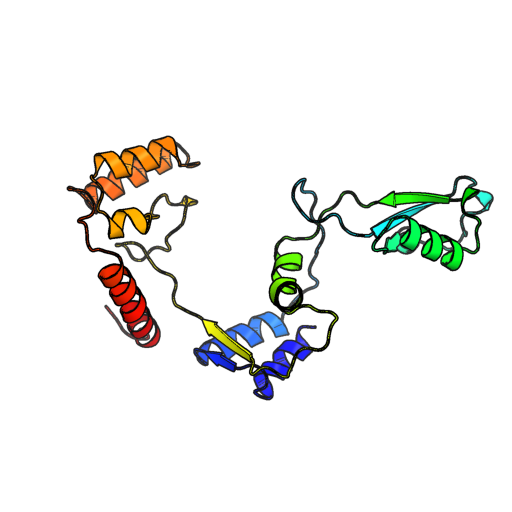ASP A 1 101 ? -0.753 4.227 16.312 1.00 97.19 101 ASP A O 1
ATOM 848 N N . VAL A 1 102 ? 0.485 3.153 14.771 1.00 97.12 102 VAL A N 1
ATOM 849 C CA . VAL A 1 102 ? -0.082 3.830 13.609 1.00 97.12 102 VAL A CA 1
ATOM 850 C C . VAL A 1 102 ? -0.921 2.864 12.782 1.00 97.12 102 VAL A C 1
ATOM 852 O O . VAL A 1 102 ? -0.741 1.645 12.822 1.00 97.12 102 VAL A O 1
ATOM 855 N N . LEU A 1 103 ? -1.854 3.417 12.014 1.00 96.44 103 LEU A N 1
ATOM 856 C CA . LEU A 1 103 ? -2.646 2.668 11.049 1.00 96.44 103 LEU A CA 1
ATOM 857 C C . LEU A 1 103 ? -1.771 2.196 9.885 1.00 96.44 103 LEU A C 1
ATOM 859 O O . LEU A 1 103 ? -0.930 2.937 9.371 1.00 96.44 103 LEU A O 1
ATOM 863 N N . ASP A 1 104 ? -2.030 0.972 9.436 1.00 96.56 104 ASP A N 1
ATOM 864 C CA . ASP A 1 104 ? -1.452 0.403 8.226 1.00 96.56 104 ASP A CA 1
ATOM 865 C C . ASP A 1 104 ? -1.659 1.335 7.022 1.00 96.56 104 ASP A C 1
ATOM 867 O O . ASP A 1 104 ? -2.741 1.889 6.823 1.00 96.56 104 ASP A O 1
ATOM 871 N N . THR A 1 105 ? -0.641 1.489 6.174 1.00 95.12 105 THR A N 1
ATOM 872 C CA . THR A 1 105 ? -0.710 2.392 5.010 1.00 95.12 105 THR A CA 1
ATOM 873 C C . THR A 1 105 ? -1.828 1.992 4.043 1.00 95.12 105 THR A C 1
ATOM 875 O O . THR A 1 105 ? -2.438 2.846 3.397 1.00 95.12 105 THR A O 1
ATOM 878 N N . TRP A 1 106 ? -2.159 0.701 3.973 1.00 95.00 106 TRP A N 1
ATOM 879 C CA . TRP A 1 106 ? -3.289 0.213 3.183 1.00 95.00 106 TRP A CA 1
ATOM 880 C C . TRP A 1 106 ? -4.646 0.655 3.745 1.00 95.00 106 TRP A C 1
ATOM 882 O O . TRP A 1 106 ? -5.586 0.828 2.972 1.00 95.00 106 TRP A O 1
ATOM 892 N N . PHE A 1 107 ? -4.753 0.904 5.056 1.00 94.31 107 PHE A N 1
ATOM 893 C CA . PHE A 1 107 ? -5.978 1.406 5.684 1.00 94.31 107 PHE A CA 1
ATOM 894 C C . PHE A 1 107 ? -6.283 2.826 5.229 1.00 94.31 107 PHE A C 1
ATOM 896 O O . PHE A 1 107 ? -7.378 3.091 4.741 1.00 94.31 107 PHE A O 1
ATOM 903 N N . SER A 1 108 ? -5.303 3.728 5.304 1.00 90.25 108 SER A N 1
ATOM 904 C CA . SER A 1 108 ? -5.481 5.096 4.810 1.00 90.25 108 SER A CA 1
ATOM 905 C C . SER A 1 108 ? -5.651 5.145 3.291 1.00 90.25 108 SER A C 1
ATOM 907 O O . SER A 1 108 ? -6.497 5.889 2.803 1.00 90.25 108 SER A O 1
ATOM 909 N N . SER A 1 109 ? -4.920 4.315 2.541 1.00 92.19 109 SER A N 1
ATOM 910 C CA . SER A 1 109 ? -5.060 4.236 1.079 1.00 92.19 109 SER A CA 1
ATOM 911 C C . SER A 1 109 ? -6.458 3.771 0.657 1.00 92.19 109 SER A C 1
ATOM 913 O O . SER A 1 109 ? -7.019 4.296 -0.302 1.00 92.19 109 SER A O 1
ATOM 915 N N . GLY A 1 110 ? -7.065 2.841 1.404 1.00 91.00 110 GLY A N 1
ATOM 916 C CA . GLY A 1 110 ? -8.443 2.398 1.176 1.00 91.00 110 GLY A CA 1
ATOM 917 C C . GLY A 1 110 ? -9.493 3.496 1.385 1.00 91.00 110 GLY A C 1
ATOM 918 O O . GLY A 1 110 ? -10.599 3.392 0.859 1.00 91.00 110 GLY A O 1
ATOM 919 N N . LEU A 1 111 ? -9.148 4.570 2.105 1.00 89.62 111 LEU A N 1
ATOM 920 C CA . LEU A 1 111 ? -10.021 5.724 2.323 1.00 89.62 111 LEU A CA 1
ATOM 921 C C . LEU A 1 111 ? -9.873 6.814 1.252 1.00 89.62 111 LEU A C 1
ATOM 923 O O . LEU A 1 111 ? -10.609 7.802 1.291 1.00 89.62 111 LEU A O 1
ATOM 927 N N . PHE A 1 112 ? -8.960 6.646 0.288 1.00 89.00 112 PHE A N 1
ATOM 928 C CA . PHE A 1 112 ? -8.676 7.654 -0.734 1.00 89.00 112 PHE A CA 1
ATOM 929 C C . PHE A 1 112 ? -9.932 8.152 -1.472 1.00 89.00 112 PHE A C 1
ATOM 931 O O . PHE A 1 112 ? -10.117 9.372 -1.508 1.00 89.00 112 PHE A O 1
ATOM 938 N N . PRO A 1 113 ? -10.853 7.283 -1.954 1.00 85.00 113 PRO A N 1
ATOM 939 C CA . PRO A 1 113 ? -12.074 7.750 -2.612 1.00 85.00 113 PRO A CA 1
ATOM 940 C C . PRO A 1 113 ? -12.892 8.698 -1.724 1.00 85.00 113 PRO A C 1
ATOM 942 O O . PRO A 1 113 ? -13.336 9.747 -2.173 1.00 85.00 113 PRO A O 1
ATOM 945 N N . PHE A 1 114 ? -13.023 8.397 -0.433 1.00 83.25 114 PHE A N 1
ATOM 946 C CA . PHE A 1 114 ? -13.790 9.230 0.494 1.00 83.25 114 PHE A CA 1
ATOM 947 C C . PHE A 1 114 ? -13.112 10.578 0.760 1.00 83.25 114 PHE A C 1
ATOM 949 O O . PHE A 1 114 ? -13.780 11.609 0.773 1.00 83.25 114 PHE A O 1
ATOM 956 N N . SER A 1 115 ? -11.786 10.580 0.925 1.00 83.38 115 SER A N 1
ATOM 957 C CA . SER A 1 115 ? -11.026 11.807 1.201 1.00 83.38 115 SER A CA 1
ATOM 958 C C . SER A 1 115 ? -11.028 12.806 0.043 1.00 83.38 115 SER A C 1
ATOM 960 O O . SER A 1 115 ? -10.998 14.010 0.277 1.00 83.38 115 SER A O 1
ATOM 962 N N . VAL A 1 116 ? -11.072 12.316 -1.200 1.00 82.75 116 VAL A N 1
ATOM 963 C CA . VAL A 1 116 ? -11.031 13.167 -2.396 1.00 82.75 116 VAL A CA 1
ATOM 964 C C . VAL A 1 116 ? -12.422 13.673 -2.761 1.00 82.75 116 VAL A C 1
ATOM 966 O O . VAL A 1 116 ? -12.563 14.818 -3.181 1.00 82.75 116 VAL A O 1
ATOM 969 N N . PHE A 1 117 ? -13.456 12.851 -2.571 1.00 78.75 117 PHE A N 1
ATOM 970 C CA . PHE A 1 117 ? -14.829 13.188 -2.955 1.00 78.75 117 PHE A CA 1
ATOM 971 C C . PHE A 1 117 ? -15.644 13.870 -1.844 1.00 78.75 117 PHE A C 1
ATOM 973 O O . PHE A 1 117 ? -16.867 13.905 -1.919 1.00 78.75 117 PHE A O 1
ATOM 980 N N . GLY A 1 118 ? -14.984 14.443 -0.831 1.00 68.75 118 GLY A N 1
ATOM 981 C CA . GLY A 1 118 ? -15.643 15.297 0.165 1.00 68.75 118 GLY A CA 1
ATOM 982 C C . GLY A 1 118 ? -16.579 14.557 1.125 1.00 68.75 118 GLY A C 1
ATOM 983 O O . GLY A 1 118 ? -17.478 15.169 1.697 1.00 68.75 118 GLY A O 1
ATOM 984 N N . TRP A 1 119 ? -16.381 13.250 1.332 1.00 70.00 119 TRP A N 1
ATOM 985 C CA . TRP A 1 119 ? -17.093 12.519 2.383 1.00 70.00 119 TRP A CA 1
ATOM 986 C C . TRP A 1 119 ? -16.833 13.197 3.746 1.00 70.00 119 TRP A C 1
ATOM 988 O O . TRP A 1 119 ? -15.675 13.510 4.043 1.00 70.00 119 TRP A O 1
ATOM 998 N N . PRO A 1 120 ? -17.854 13.427 4.597 1.00 64.00 120 PRO A N 1
ATOM 999 C CA . PRO A 1 120 ? -19.146 12.733 4.669 1.00 64.00 120 PRO A CA 1
ATOM 1000 C C . PRO A 1 120 ? -20.309 13.347 3.876 1.00 64.00 120 PRO A C 1
ATOM 1002 O O . PRO A 1 120 ? -21.429 12.842 3.989 1.00 64.00 120 PRO A O 1
ATOM 1005 N N . ASP A 1 121 ? -20.087 14.403 3.094 1.00 73.75 121 ASP A N 1
ATOM 1006 C CA . ASP A 1 121 ? -21.170 15.034 2.342 1.00 73.75 121 ASP A CA 1
ATOM 1007 C C . ASP A 1 121 ? -21.685 14.120 1.215 1.00 73.75 121 ASP A C 1
ATOM 1009 O O . ASP A 1 121 ? -20.968 13.265 0.685 1.00 73.75 121 ASP A O 1
ATOM 1013 N N . LYS A 1 122 ? -22.973 14.258 0.868 1.00 61.62 122 LYS A N 1
ATOM 1014 C CA . LYS A 1 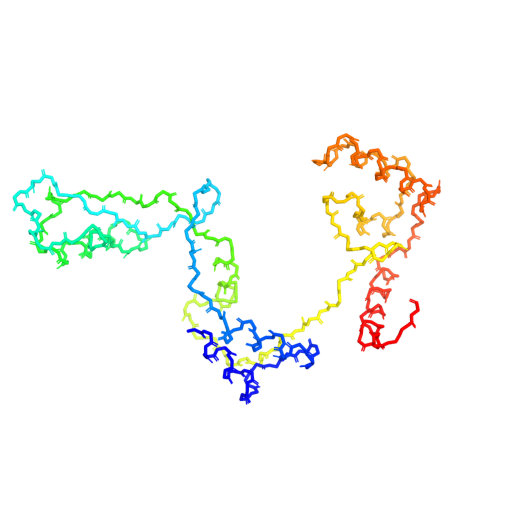122 ? -23.600 13.446 -0.184 1.00 61.62 122 LYS A CA 1
ATOM 1015 C C . LYS A 1 122 ? -23.020 13.818 -1.544 1.00 61.62 122 LYS A C 1
ATOM 1017 O O . LYS A 1 122 ? -23.303 14.892 -2.069 1.00 61.62 122 LYS A O 1
ATOM 1022 N N . VAL A 1 123 ? -22.292 12.883 -2.132 1.00 64.44 123 VAL A N 1
ATOM 1023 C CA . VAL A 1 123 ? -21.904 12.910 -3.542 1.00 64.44 123 VAL A CA 1
ATOM 1024 C C . VAL A 1 123 ? -22.910 12.128 -4.390 1.00 64.44 123 VAL A C 1
ATOM 1026 O O . VAL A 1 123 ? -23.591 11.227 -3.899 1.00 64.44 123 VAL A O 1
ATOM 1029 N N . THR A 1 124 ? -23.031 12.526 -5.655 1.00 63.19 124 THR A N 1
ATOM 1030 C CA . THR A 1 124 ? -23.881 11.911 -6.684 1.00 63.19 124 THR A CA 1
ATOM 1031 C C . THR A 1 124 ? -23.547 10.432 -6.895 1.00 63.19 124 THR A C 1
ATOM 1033 O O . THR A 1 124 ? -22.422 10.002 -6.654 1.00 63.19 124 THR A O 1
ATOM 1036 N N . GLU A 1 125 ? -24.518 9.647 -7.368 1.00 69.38 125 GLU A N 1
ATOM 1037 C CA . GLU A 1 125 ? -24.280 8.257 -7.770 1.00 69.38 125 GLU A CA 1
ATOM 1038 C C . GLU A 1 125 ? -23.252 8.208 -8.913 1.00 69.38 125 GLU A C 1
ATOM 1040 O O . GLU A 1 125 ? -23.397 8.904 -9.920 1.00 69.38 125 GLU A O 1
ATOM 1045 N N . TYR A 1 126 ? -22.203 7.400 -8.742 1.00 72.69 126 TYR A N 1
ATOM 1046 C CA . TYR A 1 126 ? -21.160 7.186 -9.743 1.00 72.69 126 TYR A CA 1
ATOM 1047 C C . TYR A 1 126 ? -21.219 5.760 -10.270 1.00 72.69 126 TYR A C 1
ATOM 1049 O O . TYR A 1 126 ? -21.448 4.815 -9.516 1.00 72.69 126 TYR A O 1
ATOM 1057 N N . GLU A 1 127 ? -20.920 5.601 -11.555 1.00 78.50 127 GLU A N 1
ATOM 1058 C CA . GLU A 1 127 ? -20.624 4.293 -12.121 1.00 78.50 127 GLU A CA 1
ATOM 1059 C C . GLU A 1 127 ? -19.204 3.876 -11.702 1.00 78.50 127 GLU A C 1
ATOM 1061 O O . GLU A 1 127 ? -18.239 4.612 -11.927 1.00 78.50 127 GLU A O 1
ATOM 1066 N N . LEU A 1 128 ? -19.059 2.716 -11.053 1.00 86.62 128 LEU A N 1
ATOM 1067 C CA . LEU A 1 128 ? -17.781 2.286 -10.482 1.00 86.62 128 LEU A CA 1
ATOM 1068 C C . LEU A 1 128 ? -17.087 1.275 -11.391 1.00 86.62 128 LEU A C 1
ATOM 1070 O O . LEU A 1 128 ? -17.522 0.131 -11.531 1.00 86.62 128 LEU A O 1
ATOM 1074 N N . TRP A 1 129 ? -15.994 1.700 -12.023 1.00 90.88 129 TRP A N 1
ATOM 1075 C CA . TRP A 1 129 ? -15.189 0.857 -12.905 1.00 90.88 129 TRP A CA 1
ATOM 1076 C C . TRP A 1 129 ? -13.762 0.744 -12.366 1.00 90.88 129 TRP A C 1
ATOM 1078 O O . TRP A 1 129 ? -13.120 1.742 -12.041 1.00 90.88 129 TRP A O 1
ATOM 1088 N N . VAL A 1 130 ? -13.247 -0.482 -12.298 1.00 92.69 130 VAL A N 1
ATOM 1089 C CA . VAL A 1 130 ? -11.860 -0.781 -11.927 1.00 92.69 130 VAL A CA 1
ATOM 1090 C C . VAL A 1 130 ? -11.132 -1.258 -13.169 1.00 92.69 130 VAL A C 1
ATOM 1092 O O . VAL A 1 130 ? -11.368 -2.367 -13.646 1.00 92.69 130 VAL A O 1
ATOM 1095 N N . PHE A 1 131 ? -10.230 -0.421 -13.672 1.00 92.62 131 PHE A N 1
ATOM 1096 C CA . PHE A 1 131 ? -9.345 -0.765 -14.776 1.00 92.62 131 PHE A CA 1
ATOM 1097 C C . PHE A 1 131 ? -8.007 -1.270 -14.243 1.00 92.62 131 PHE A C 1
ATOM 1099 O O . PHE A 1 131 ? -7.297 -0.561 -13.530 1.00 92.62 131 PHE A O 1
ATOM 1106 N N . LEU A 1 132 ? -7.657 -2.496 -14.611 1.00 91.12 132 LEU A N 1
ATOM 1107 C CA . LEU A 1 132 ? -6.381 -3.125 -14.309 1.00 91.12 132 LEU A CA 1
ATOM 1108 C C . LEU A 1 132 ? -5.524 -3.118 -15.573 1.00 91.12 132 LEU A C 1
ATOM 1110 O O . LEU A 1 132 ? -5.926 -3.641 -16.608 1.00 91.12 132 LEU A O 1
ATOM 1114 N N . HIS A 1 133 ? -4.333 -2.532 -15.484 1.00 89.62 133 HIS A N 1
ATOM 1115 C CA . HIS A 1 133 ? -3.368 -2.521 -16.578 1.00 89.62 133 HIS A CA 1
ATOM 1116 C C . HIS A 1 133 ? -2.234 -3.526 -16.312 1.00 89.62 133 HIS A C 1
ATOM 1118 O O . HIS A 1 133 ? -1.909 -3.811 -15.152 1.00 89.62 133 HIS A O 1
ATOM 1124 N N . PRO A 1 134 ? -1.582 -4.057 -17.361 1.00 87.62 134 PRO A N 1
ATOM 1125 C CA . PRO A 1 134 ? -0.432 -4.933 -17.191 1.00 87.62 134 PRO A CA 1
ATOM 1126 C C . PRO A 1 134 ? 0.747 -4.199 -16.536 1.00 87.62 134 PRO A C 1
ATOM 1128 O O . PRO A 1 134 ? 0.903 -2.979 -16.636 1.00 87.62 134 PRO A O 1
ATOM 1131 N N . ILE A 1 135 ? 1.609 -4.966 -15.872 1.00 89.12 135 ILE A N 1
ATOM 1132 C CA . ILE A 1 135 ? 2.847 -4.460 -15.273 1.00 89.12 135 ILE A CA 1
ATOM 1133 C C . ILE A 1 135 ? 3.903 -4.292 -16.368 1.00 89.12 135 ILE A C 1
ATOM 1135 O O . ILE A 1 135 ? 4.187 -5.246 -17.092 1.00 89.12 135 ILE A O 1
ATOM 1139 N N . VAL A 1 136 ? 4.533 -3.117 -16.436 1.00 89.56 136 VAL A N 1
ATOM 1140 C CA . VAL A 1 136 ? 5.662 -2.866 -17.345 1.00 89.56 136 VAL A CA 1
ATOM 1141 C C . VAL A 1 136 ? 6.896 -3.649 -16.879 1.00 89.56 136 VAL A C 1
ATOM 1143 O O . VAL A 1 136 ? 7.225 -3.693 -15.687 1.00 89.56 136 VAL A O 1
ATOM 1146 N N . ARG A 1 137 ? 7.571 -4.293 -17.830 1.00 89.75 137 ARG A N 1
ATOM 1147 C CA . ARG A 1 137 ? 8.718 -5.179 -17.605 1.00 89.75 137 ARG A CA 1
ATOM 1148 C C . ARG A 1 137 ? 9.982 -4.604 -18.234 1.00 89.75 137 ARG A C 1
ATOM 1150 O O . ARG A 1 137 ? 9.900 -3.772 -19.132 1.00 89.75 137 ARG A O 1
ATOM 1157 N N . ASP A 1 138 ? 11.133 -5.059 -17.755 1.00 88.25 138 ASP A N 1
ATOM 1158 C CA . ASP A 1 138 ? 12.418 -4.768 -18.388 1.00 88.25 138 ASP A CA 1
ATOM 1159 C C . ASP A 1 138 ? 12.608 -5.560 -19.696 1.00 88.25 138 ASP A C 1
ATOM 1161 O O . ASP A 1 138 ? 11.786 -6.412 -20.053 1.00 88.25 138 ASP A O 1
ATOM 1165 N N . ALA A 1 139 ? 13.717 -5.307 -20.399 1.00 86.50 139 ALA A N 1
ATOM 1166 C CA . ALA A 1 139 ? 14.065 -5.958 -21.667 1.00 86.50 139 ALA A CA 1
ATOM 1167 C C . ALA A 1 139 ? 14.208 -7.494 -21.579 1.00 86.50 139 ALA A C 1
ATOM 1169 O O . ALA A 1 139 ? 14.267 -8.173 -22.601 1.00 86.50 139 ALA A O 1
ATOM 1170 N N . HIS A 1 140 ? 14.248 -8.058 -20.369 1.00 87.94 140 HIS A N 1
ATOM 1171 C CA . HIS A 1 140 ? 14.340 -9.495 -20.115 1.00 87.94 140 HIS A CA 1
ATOM 1172 C C . HIS A 1 140 ? 13.037 -10.077 -19.545 1.00 87.94 140 HIS A C 1
ATOM 1174 O O . HIS A 1 140 ? 13.014 -11.218 -19.084 1.00 87.94 140 HIS A O 1
ATOM 1180 N N . GLY A 1 141 ? 11.949 -9.301 -19.537 1.00 87.31 141 GLY A N 1
ATOM 1181 C CA . GLY A 1 141 ? 10.638 -9.740 -19.068 1.00 87.31 141 GLY A CA 1
ATOM 1182 C C . GLY A 1 141 ? 10.476 -9.765 -17.545 1.00 87.31 141 GLY A C 1
ATOM 1183 O O . GLY A 1 141 ? 9.457 -10.268 -17.055 1.00 87.31 141 GLY A O 1
ATOM 1184 N N . ARG A 1 142 ? 11.425 -9.216 -16.777 1.00 88.06 142 ARG A N 1
ATOM 1185 C CA . ARG A 1 142 ? 11.322 -9.113 -15.313 1.00 88.06 142 ARG A CA 1
ATOM 1186 C C . ARG A 1 142 ? 10.523 -7.872 -14.934 1.00 88.06 142 ARG A C 1
ATOM 1188 O O . ARG A 1 142 ? 10.566 -6.854 -15.618 1.00 88.06 142 ARG A O 1
ATOM 1195 N N . LYS A 1 143 ? 9.803 -7.934 -13.812 1.00 89.81 143 LYS A N 1
ATOM 1196 C CA . LYS A 1 143 ? 9.119 -6.761 -13.251 1.00 89.81 143 LYS A CA 1
ATOM 1197 C C . LYS A 1 143 ? 10.149 -5.663 -12.971 1.00 89.81 143 LYS A C 1
ATOM 1199 O O . LYS A 1 143 ? 11.166 -5.934 -12.335 1.00 89.81 143 LYS A O 1
ATOM 1204 N N . MET A 1 144 ? 9.876 -4.438 -13.415 1.00 91.38 144 MET A N 1
ATOM 1205 C CA . MET A 1 144 ? 10.692 -3.297 -13.006 1.00 91.38 144 MET A CA 1
ATOM 1206 C C . MET A 1 144 ? 10.483 -3.020 -11.516 1.00 91.38 144 MET A C 1
ATOM 1208 O O . MET A 1 144 ? 9.347 -2.881 -11.051 1.00 91.38 144 MET A O 1
ATOM 1212 N N . SER A 1 145 ? 11.571 -2.953 -10.752 1.00 87.88 145 SER A N 1
ATOM 1213 C CA . SER A 1 145 ? 11.528 -2.611 -9.333 1.00 87.88 145 SER A CA 1
ATOM 1214 C C . SER A 1 145 ? 12.807 -1.923 -8.883 1.00 87.88 145 SER A C 1
ATOM 1216 O O . SER A 1 145 ? 13.912 -2.254 -9.310 1.00 87.88 145 SER A O 1
ATOM 1218 N N . LYS A 1 146 ? 12.661 -0.972 -7.955 1.00 86.31 146 LYS A N 1
ATOM 1219 C CA . LYS A 1 146 ? 13.802 -0.240 -7.387 1.00 86.31 146 LYS A CA 1
ATOM 1220 C C . LYS A 1 146 ? 14.832 -1.188 -6.762 1.00 86.31 146 LYS A C 1
ATOM 1222 O O . LYS A 1 146 ? 16.021 -0.958 -6.910 1.00 86.31 146 LYS A O 1
ATOM 1227 N N . SER A 1 147 ? 14.368 -2.278 -6.145 1.00 84.06 147 SER A N 1
ATOM 1228 C CA . SER A 1 147 ? 15.206 -3.322 -5.540 1.00 84.06 147 SER A CA 1
ATOM 1229 C C . SER A 1 147 ? 16.013 -4.158 -6.535 1.00 84.06 147 SER A C 1
ATOM 1231 O O . SER A 1 147 ? 16.971 -4.797 -6.136 1.00 84.06 147 SER A O 1
ATOM 1233 N N . LEU A 1 148 ? 15.642 -4.185 -7.817 1.00 83.00 148 LEU A N 1
ATOM 1234 C CA . LEU A 1 148 ? 16.411 -4.886 -8.850 1.00 83.00 148 LEU A CA 1
ATOM 1235 C C . LEU A 1 148 ? 17.334 -3.941 -9.627 1.00 83.00 148 LEU A C 1
ATOM 1237 O O . LEU A 1 148 ? 18.101 -4.401 -10.472 1.00 83.00 148 LEU A O 1
ATOM 1241 N N . GLY A 1 149 ? 17.237 -2.628 -9.391 1.00 85.12 149 GLY A N 1
ATOM 1242 C CA . GLY A 1 149 ? 18.006 -1.617 -10.119 1.00 85.12 149 GLY A CA 1
ATOM 1243 C C . GLY A 1 149 ? 17.701 -1.538 -11.615 1.00 85.12 149 GLY A C 1
ATOM 1244 O O . GLY A 1 149 ? 18.446 -0.903 -12.349 1.00 85.12 149 GLY A O 1
ATOM 1245 N N . ASN A 1 150 ? 16.617 -2.169 -12.072 1.00 88.81 150 ASN A N 1
ATOM 1246 C CA . ASN A 1 150 ? 16.200 -2.217 -13.476 1.00 88.81 150 ASN A CA 1
ATOM 1247 C C . ASN A 1 150 ? 15.102 -1.190 -13.806 1.00 88.81 150 ASN A C 1
ATOM 1249 O O . ASN A 1 150 ? 14.376 -1.355 -14.783 1.00 88.81 150 ASN A O 1
ATOM 1253 N N . VAL A 1 151 ? 14.939 -0.163 -12.970 1.00 89.94 151 VAL A N 1
ATOM 1254 C CA . VAL A 1 151 ? 13.992 0.929 -13.219 1.00 89.94 151 VAL A CA 1
ATOM 1255 C C . VAL A 1 151 ? 14.645 1.938 -14.149 1.00 89.94 151 VAL A C 1
ATOM 1257 O O . VAL A 1 151 ? 15.759 2.386 -13.891 1.00 89.94 151 VAL A O 1
ATOM 1260 N N . ILE A 1 152 ? 13.915 2.319 -15.191 1.00 90.75 152 ILE A N 1
ATOM 1261 C CA . ILE A 1 152 ? 14.259 3.438 -16.062 1.00 90.75 152 ILE A CA 1
ATOM 1262 C C . ILE A 1 152 ? 13.380 4.627 -15.680 1.00 90.75 152 ILE A C 1
ATOM 1264 O O . ILE A 1 152 ? 12.163 4.473 -15.534 1.00 90.75 152 ILE A O 1
ATOM 1268 N N . ASP A 1 153 ? 13.986 5.802 -15.500 1.00 91.88 153 ASP A N 1
ATOM 1269 C CA . ASP A 1 153 ? 13.230 7.035 -15.295 1.00 91.88 153 ASP A CA 1
ATOM 1270 C C . ASP A 1 153 ? 12.499 7.388 -16.606 1.00 91.88 153 ASP A C 1
ATOM 1272 O O . ASP A 1 153 ? 13.133 7.455 -17.662 1.00 91.88 153 ASP A O 1
ATOM 1276 N N . PRO A 1 154 ? 11.174 7.615 -16.601 1.00 94.75 154 PRO A N 1
ATOM 1277 C CA . PRO A 1 154 ? 10.468 8.028 -17.810 1.00 94.75 154 PRO A CA 1
ATOM 1278 C C . PRO A 1 154 ? 11.046 9.308 -18.433 1.00 94.75 154 PRO A C 1
ATOM 1280 O O . PRO A 1 154 ? 10.982 9.465 -19.650 1.00 94.75 154 PRO A O 1
ATOM 1283 N N . LEU A 1 155 ? 11.638 10.212 -17.646 1.00 95.06 155 LEU A N 1
ATOM 1284 C CA . LEU A 1 155 ? 12.263 11.429 -18.164 1.00 95.06 155 LEU A CA 1
ATOM 1285 C C . LEU A 1 155 ? 13.525 11.148 -18.983 1.00 95.06 155 LEU A C 1
ATOM 1287 O O . LEU A 1 155 ? 13.784 11.880 -19.937 1.00 95.06 155 LEU A O 1
ATOM 1291 N N . ASP A 1 156 ? 14.257 10.084 -18.657 1.00 94.44 156 ASP A N 1
ATOM 1292 C CA . ASP A 1 156 ? 15.441 9.646 -19.401 1.00 94.44 156 ASP A CA 1
ATOM 1293 C C . ASP A 1 156 ? 15.061 9.121 -20.789 1.00 94.44 156 ASP A C 1
ATOM 1295 O O . ASP A 1 156 ? 15.795 9.298 -21.756 1.00 94.44 156 ASP A O 1
ATOM 1299 N N . VAL A 1 157 ? 13.875 8.524 -20.909 1.00 95.00 157 VAL A N 1
ATOM 1300 C CA . VAL A 1 157 ? 13.306 8.105 -22.196 1.00 95.00 157 VAL A CA 1
ATOM 1301 C C . VAL A 1 157 ? 12.815 9.322 -22.984 1.00 95.00 157 VAL A C 1
ATOM 1303 O O . VAL A 1 157 ? 13.086 9.456 -24.176 1.00 95.00 157 VAL A O 1
ATOM 1306 N N . VAL A 1 158 ? 12.149 10.263 -22.308 1.00 96.75 158 VAL A N 1
ATOM 1307 C CA . VAL A 1 158 ? 11.624 11.478 -22.947 1.00 96.75 158 VAL A CA 1
ATOM 1308 C C . VAL A 1 158 ? 12.730 12.372 -23.496 1.00 96.75 158 VAL A C 1
ATOM 1310 O O . VAL A 1 158 ? 12.567 12.865 -24.605 1.00 96.75 158 VAL A O 1
ATOM 1313 N N . LYS A 1 159 ? 13.807 12.598 -22.734 1.00 97.12 159 LYS A N 1
ATOM 1314 C CA . LYS A 1 159 ? 14.869 13.576 -23.049 1.00 97.12 159 LYS A CA 1
ATOM 1315 C C . LYS A 1 159 ? 16.167 12.945 -23.555 1.00 97.12 159 LYS A C 1
ATOM 1317 O O . LYS A 1 159 ? 17.072 13.663 -23.964 1.00 97.12 159 LYS A O 1
ATOM 1322 N N . GLY A 1 160 ? 16.268 11.621 -23.500 1.00 96.31 160 GLY A N 1
ATOM 1323 C CA . GLY A 1 160 ? 17.516 10.905 -23.706 1.00 96.31 160 GLY A CA 1
ATOM 1324 C C . GLY A 1 160 ? 18.467 11.031 -22.512 1.00 96.31 160 GLY A C 1
ATOM 1325 O O . GLY A 1 160 ? 18.436 11.990 -21.738 1.00 96.31 160 GLY A O 1
ATOM 1326 N N . ILE A 1 161 ? 19.347 10.045 -22.365 1.00 96.62 161 ILE A N 1
ATOM 1327 C CA . ILE A 1 161 ? 20.408 10.044 -21.354 1.00 96.62 161 ILE A CA 1
ATOM 1328 C C . ILE A 1 161 ? 21.583 9.200 -21.843 1.00 96.62 161 ILE A C 1
ATOM 1330 O O . ILE A 1 161 ? 21.401 8.170 -22.488 1.00 96.62 161 ILE A O 1
ATOM 1334 N N . SER A 1 162 ? 22.809 9.613 -21.527 1.00 97.06 162 SER A N 1
ATOM 1335 C CA . SER A 1 162 ? 23.999 8.813 -21.825 1.00 97.06 162 SER A CA 1
ATOM 1336 C C . SER A 1 162 ? 24.144 7.637 -20.851 1.00 97.06 162 SER A C 1
ATOM 1338 O O . SER A 1 162 ? 23.644 7.676 -19.726 1.00 97.06 162 SER A O 1
ATOM 1340 N N . LEU A 1 163 ? 24.908 6.608 -21.233 1.00 95.31 163 LEU A N 1
ATOM 1341 C CA . LEU A 1 163 ? 25.236 5.496 -20.328 1.00 95.31 163 LEU A CA 1
ATOM 1342 C C . LEU A 1 163 ? 25.886 5.985 -19.019 1.00 95.31 163 LEU A C 1
ATOM 1344 O O . LEU A 1 163 ? 25.554 5.500 -17.940 1.00 95.31 163 LEU A O 1
ATOM 1348 N N . ALA A 1 164 ? 26.773 6.981 -19.103 1.00 94.50 164 ALA A N 1
ATOM 1349 C CA . ALA A 1 164 ? 27.399 7.577 -17.925 1.00 94.50 164 ALA A CA 1
ATOM 1350 C C . ALA A 1 164 ? 26.369 8.259 -17.006 1.00 94.50 164 ALA A C 1
ATOM 1352 O O . ALA A 1 164 ? 26.483 8.166 -15.786 1.00 94.50 164 ALA A O 1
ATOM 1353 N N . GLY A 1 165 ? 25.342 8.898 -17.579 1.00 93.94 165 GLY A N 1
ATOM 1354 C CA . GLY A 1 165 ? 24.234 9.478 -16.819 1.00 93.94 165 GLY A CA 1
ATOM 1355 C C . GLY A 1 165 ? 23.408 8.418 -16.086 1.00 93.94 165 GLY A C 1
ATOM 1356 O O . GLY A 1 165 ? 23.159 8.561 -14.889 1.00 93.94 165 GLY A O 1
ATOM 1357 N N . LEU A 1 166 ? 23.055 7.323 -16.771 1.00 91.75 166 LEU A N 1
ATOM 1358 C CA . LEU A 1 166 ? 22.322 6.192 -16.181 1.00 91.75 166 LEU A CA 1
ATOM 1359 C C . LEU A 1 166 ? 23.076 5.566 -15.003 1.00 91.75 166 LEU A C 1
ATOM 1361 O O . LEU A 1 166 ? 22.499 5.319 -13.941 1.00 91.75 166 LEU A O 1
ATOM 1365 N N . GLN A 1 167 ? 24.382 5.355 -15.170 1.00 91.56 167 GLN A N 1
ATOM 1366 C CA . GLN A 1 167 ? 25.228 4.814 -14.110 1.00 91.56 167 GLN A CA 1
ATOM 1367 C C . GLN A 1 167 ? 25.417 5.821 -12.970 1.00 91.56 167 GLN A C 1
ATOM 1369 O O . GLN A 1 167 ? 25.411 5.431 -11.804 1.00 91.56 167 GLN A O 1
ATOM 1374 N N . GLY A 1 168 ? 25.513 7.118 -13.277 1.00 90.19 168 GLY A N 1
ATOM 1375 C CA . GLY A 1 168 ? 25.562 8.186 -12.277 1.00 90.19 168 GLY A CA 1
ATOM 1376 C C . GLY A 1 168 ? 24.347 8.165 -11.347 1.00 90.19 168 GLY A C 1
ATOM 1377 O O . GLY A 1 168 ? 24.513 8.152 -10.128 1.00 90.19 168 GLY A O 1
ATOM 1378 N N . ARG A 1 169 ? 23.137 8.051 -11.910 1.00 85.69 169 ARG A N 1
ATOM 1379 C CA . ARG A 1 169 ? 21.880 7.897 -11.153 1.00 85.69 169 ARG A CA 1
ATOM 1380 C C . ARG A 1 169 ? 21.900 6.673 -10.249 1.00 85.69 169 ARG A C 1
ATOM 1382 O O . ARG A 1 169 ? 21.578 6.760 -9.069 1.00 85.69 169 ARG A O 1
ATOM 1389 N N . LEU A 1 170 ? 22.320 5.533 -10.789 1.00 85.56 170 LEU A N 1
ATOM 1390 C CA . LEU A 1 170 ? 22.391 4.283 -10.038 1.00 85.56 170 LEU A CA 1
ATOM 1391 C C . LEU A 1 170 ? 23.372 4.363 -8.857 1.00 85.56 170 LEU A C 1
ATOM 1393 O O . LEU A 1 170 ? 23.164 3.702 -7.842 1.00 85.56 170 LEU A O 1
ATOM 1397 N N . LEU A 1 171 ? 24.438 5.153 -8.974 1.00 82.06 171 LEU A N 1
ATOM 1398 C CA . LEU A 1 171 ? 25.427 5.325 -7.912 1.00 82.06 171 LEU A CA 1
ATOM 1399 C C . LEU A 1 171 ? 25.010 6.364 -6.862 1.00 82.06 171 LEU A C 1
ATOM 1401 O O . LEU A 1 171 ? 25.382 6.202 -5.701 1.00 82.06 171 LEU A O 1
ATOM 1405 N N . GLN A 1 172 ? 24.264 7.401 -7.256 1.00 80.25 172 GLN A N 1
ATOM 1406 C CA . GLN A 1 172 ? 23.892 8.531 -6.393 1.00 80.25 172 GLN A CA 1
ATOM 1407 C C . GLN A 1 172 ? 22.526 8.363 -5.715 1.00 80.25 172 GLN A C 1
ATOM 1409 O O . GLN A 1 172 ? 22.400 8.649 -4.528 1.00 80.25 172 GLN A O 1
ATOM 1414 N N . ASP A 1 173 ? 21.524 7.872 -6.446 1.00 75.25 173 ASP A N 1
ATOM 1415 C CA . ASP A 1 173 ? 20.113 7.904 -6.032 1.00 75.25 173 ASP A CA 1
ATOM 1416 C C . ASP A 1 173 ? 19.600 6.534 -5.533 1.00 75.25 173 ASP A C 1
ATOM 1418 O O . ASP A 1 173 ? 18.426 6.377 -5.186 1.00 75.25 173 ASP A O 1
ATOM 1422 N N . SER A 1 174 ? 20.457 5.507 -5.519 1.00 77.06 174 SER A N 1
ATOM 1423 C CA . SER A 1 174 ? 20.057 4.125 -5.247 1.00 77.06 174 SER A CA 1
ATOM 1424 C C . SER A 1 174 ? 20.385 3.657 -3.831 1.00 77.06 174 SER A C 1
ATOM 1426 O O . SER A 1 174 ? 21.530 3.713 -3.389 1.00 77.06 174 SER A O 1
ATOM 1428 N N . ASN A 1 175 ? 19.394 3.051 -3.172 1.00 84.56 175 ASN A N 1
ATOM 1429 C CA . ASN A 1 175 ? 19.558 2.350 -1.891 1.00 84.56 175 ASN A CA 1
ATOM 1430 C C . ASN A 1 175 ? 19.995 0.880 -2.055 1.00 84.56 175 ASN A C 1
ATOM 1432 O O . ASN A 1 175 ? 19.860 0.089 -1.125 1.00 84.56 175 ASN A O 1
ATOM 1436 N N . LEU A 1 176 ? 20.467 0.489 -3.242 1.00 85.50 176 LEU A N 1
ATOM 1437 C CA . LEU A 1 176 ? 20.886 -0.883 -3.524 1.00 85.50 176 LEU A CA 1
ATOM 1438 C C . LEU A 1 176 ? 22.205 -1.247 -2.837 1.00 85.50 176 LEU A C 1
ATOM 1440 O O . LEU A 1 176 ? 23.125 -0.429 -2.694 1.00 85.50 176 LEU A O 1
ATOM 1444 N N . GLU A 1 177 ? 22.344 -2.526 -2.501 1.00 87.38 177 GLU A N 1
ATOM 1445 C CA . GLU A 1 177 ? 23.613 -3.077 -2.037 1.00 87.38 177 GLU A CA 1
ATOM 1446 C C . GLU A 1 177 ? 24.682 -2.973 -3.141 1.00 87.38 177 GLU A C 1
ATOM 1448 O O . GLU A 1 177 ? 24.374 -2.969 -4.336 1.00 87.38 177 GLU A O 1
ATOM 1453 N N . ALA A 1 178 ? 25.960 -2.880 -2.766 1.00 87.06 178 ALA A N 1
ATOM 1454 C CA . ALA A 1 178 ? 27.058 -2.691 -3.718 1.00 87.06 178 ALA A CA 1
ATOM 1455 C C . ALA A 1 178 ? 27.097 -3.774 -4.819 1.00 87.06 178 ALA A C 1
ATOM 1457 O O . ALA A 1 178 ? 27.297 -3.460 -5.993 1.00 87.06 178 ALA A O 1
ATOM 1458 N N . ALA A 1 179 ? 26.830 -5.036 -4.465 1.00 86.94 179 ALA A N 1
ATOM 1459 C CA . ALA A 1 179 ? 26.788 -6.144 -5.420 1.00 86.94 179 ALA A CA 1
ATOM 1460 C C . ALA A 1 179 ? 25.601 -6.053 -6.401 1.00 86.94 179 ALA A C 1
ATOM 1462 O O . ALA A 1 179 ? 25.709 -6.449 -7.562 1.00 86.94 179 ALA A O 1
ATOM 1463 N N . GLU A 1 180 ? 24.453 -5.536 -5.957 1.00 86.38 180 GLU A N 1
ATOM 1464 C CA . GLU A 1 180 ? 23.297 -5.288 -6.827 1.00 86.38 180 GLU A CA 1
ATOM 1465 C C . GLU A 1 180 ? 23.528 -4.094 -7.745 1.00 86.38 180 GLU A C 1
ATOM 1467 O O . GLU A 1 180 ? 23.201 -4.176 -8.927 1.00 86.38 180 GLU A O 1
ATOM 1472 N N . ARG A 1 181 ? 24.179 -3.037 -7.246 1.00 88.88 181 ARG A N 1
ATOM 1473 C CA . ARG A 1 181 ? 24.586 -1.892 -8.071 1.00 88.88 181 ARG A CA 1
ATOM 1474 C C . ARG A 1 181 ? 25.508 -2.308 -9.207 1.00 88.88 181 ARG A C 1
ATOM 1476 O O . ARG A 1 181 ? 25.271 -1.897 -10.336 1.00 88.88 181 ARG A O 1
ATOM 1483 N N . GLN A 1 182 ? 26.500 -3.160 -8.945 1.00 88.62 182 GLN A N 1
ATOM 1484 C CA . GLN A 1 182 ? 27.393 -3.631 -10.006 1.00 88.62 182 GLN A CA 1
ATOM 1485 C C . GLN A 1 182 ? 26.630 -4.432 -11.071 1.00 88.62 182 GLN A C 1
ATOM 1487 O O . GLN A 1 182 ? 26.745 -4.149 -12.260 1.00 88.62 182 GLN A O 1
ATOM 1492 N N . ARG A 1 183 ? 25.770 -5.370 -10.646 1.00 88.81 183 ARG A N 1
ATOM 1493 C CA . ARG A 1 183 ? 24.935 -6.160 -11.568 1.00 88.81 183 ARG A CA 1
ATOM 1494 C C . ARG A 1 183 ? 24.000 -5.284 -12.404 1.00 88.81 183 ARG A C 1
ATOM 1496 O O . ARG A 1 183 ? 23.833 -5.536 -13.595 1.00 88.81 183 ARG A O 1
ATOM 1503 N N . ALA A 1 184 ? 23.395 -4.266 -11.795 1.00 89.50 184 ALA A N 1
ATOM 1504 C CA . ALA A 1 184 ? 22.539 -3.317 -12.496 1.00 89.50 184 ALA A CA 1
ATOM 1505 C C . ALA A 1 184 ? 23.340 -2.446 -13.482 1.00 89.50 184 ALA A C 1
ATOM 1507 O O . ALA A 1 184 ? 22.893 -2.257 -14.611 1.00 89.50 184 ALA A O 1
ATOM 1508 N N . ALA A 1 185 ? 24.543 -1.993 -13.116 1.00 90.94 185 ALA A N 1
ATOM 1509 C CA . ALA A 1 185 ? 25.421 -1.216 -13.994 1.00 90.94 185 ALA A CA 1
ATOM 1510 C C . ALA A 1 185 ? 25.896 -2.023 -15.216 1.00 90.94 185 ALA A C 1
ATOM 1512 O O . ALA A 1 185 ? 25.913 -1.498 -16.334 1.00 90.94 185 ALA A O 1
ATOM 1513 N N . ASP A 1 186 ? 26.236 -3.300 -15.022 1.00 90.81 186 ASP A N 1
ATOM 1514 C CA . ASP A 1 186 ? 26.606 -4.214 -16.108 1.00 90.81 186 ASP A CA 1
ATOM 1515 C C . ASP A 1 186 ? 25.410 -4.491 -17.034 1.00 90.81 186 ASP A C 1
ATOM 1517 O O . ASP A 1 186 ? 25.561 -4.518 -18.258 1.00 90.81 186 ASP A O 1
ATOM 1521 N N . GLY A 1 187 ? 24.207 -4.625 -16.462 1.00 89.56 187 GLY A N 1
ATOM 1522 C CA . GLY A 1 187 ? 22.952 -4.715 -17.211 1.00 89.56 187 GLY A CA 1
ATOM 1523 C C . GLY A 1 187 ? 22.698 -3.474 -18.067 1.00 89.56 187 GLY A C 1
ATOM 1524 O O . GLY A 1 187 ? 22.518 -3.596 -19.274 1.00 89.56 187 GLY A O 1
ATOM 1525 N N . GLN A 1 188 ? 22.795 -2.275 -17.482 1.00 91.69 188 GLN A N 1
ATOM 1526 C CA . GLN A 1 188 ? 22.649 -1.012 -18.216 1.00 91.69 188 GLN A CA 1
ATOM 1527 C C . GLN A 1 188 ? 23.648 -0.897 -19.370 1.00 91.69 188 GLN A C 1
ATOM 1529 O O . GLN A 1 188 ? 23.278 -0.473 -20.459 1.00 91.69 188 GLN A O 1
ATOM 1534 N N . LYS A 1 189 ? 24.905 -1.307 -19.163 1.00 93.00 189 LYS A N 1
ATOM 1535 C CA . LYS A 1 189 ? 25.931 -1.281 -20.213 1.00 93.00 189 LYS A CA 1
ATOM 1536 C C . LYS A 1 189 ? 25.611 -2.231 -21.368 1.00 93.00 189 LYS A C 1
ATOM 1538 O O . LYS A 1 189 ? 25.926 -1.915 -22.513 1.00 93.00 189 LYS A O 1
ATOM 1543 N N . ARG A 1 190 ? 25.017 -3.390 -21.077 1.00 91.56 190 ARG A N 1
ATOM 1544 C CA . ARG A 1 190 ? 24.605 -4.361 -22.095 1.00 91.56 190 ARG A CA 1
ATOM 1545 C C . ARG A 1 190 ? 23.373 -3.890 -22.862 1.00 91.56 190 ARG A C 1
ATOM 1547 O O . ARG A 1 190 ? 23.352 -4.001 -24.083 1.00 91.56 190 ARG A O 1
ATOM 1554 N N . ASP A 1 191 ? 22.373 -3.391 -22.147 1.00 91.44 191 ASP A N 1
ATOM 1555 C CA . ASP A 1 191 ? 21.059 -3.092 -22.714 1.00 91.44 191 ASP A CA 1
ATOM 1556 C C . ASP A 1 191 ? 21.034 -1.700 -23.377 1.00 91.44 191 ASP A C 1
ATOM 1558 O O . ASP A 1 191 ? 20.360 -1.499 -24.385 1.00 91.44 191 ASP A O 1
ATOM 1562 N N . TYR A 1 192 ? 21.830 -0.756 -22.862 1.00 93.81 192 TYR A N 1
ATOM 1563 C CA . TYR A 1 192 ? 21.923 0.634 -23.322 1.00 93.81 192 TYR A CA 1
ATOM 1564 C C . TYR A 1 192 ? 23.388 1.068 -23.524 1.00 93.81 192 TYR A C 1
ATOM 1566 O O . TYR A 1 192 ? 23.860 2.002 -22.869 1.00 93.81 192 TYR A O 1
ATOM 1574 N N . PRO A 1 193 ? 24.145 0.434 -24.442 1.00 94.38 193 PRO A N 1
ATOM 1575 C CA . PRO A 1 193 ? 25.581 0.687 -24.603 1.00 94.38 193 PRO A CA 1
ATOM 1576 C C . PRO A 1 193 ? 25.920 2.137 -24.978 1.00 94.38 193 PRO A C 1
ATOM 1578 O O . PRO A 1 193 ? 27.004 2.613 -24.653 1.00 94.38 193 PRO A O 1
ATOM 1581 N N . GLN A 1 194 ? 24.998 2.845 -25.638 1.00 94.44 194 GLN A N 1
ATOM 1582 C CA . GLN A 1 194 ? 25.127 4.265 -25.998 1.00 94.44 194 GLN A CA 1
ATOM 1583 C C . GLN A 1 194 ? 24.222 5.178 -25.153 1.00 94.44 194 GLN A C 1
ATOM 1585 O O . GLN A 1 194 ? 24.113 6.371 -25.425 1.00 94.44 194 GLN A O 1
ATOM 1590 N N . GLY A 1 195 ? 23.583 4.636 -24.113 1.00 94.44 195 GLY A N 1
ATOM 1591 C CA . GLY A 1 195 ? 22.497 5.296 -23.396 1.00 94.44 195 GLY A CA 1
ATOM 1592 C C . GLY A 1 195 ? 21.133 5.108 -24.065 1.00 94.44 195 GLY A C 1
ATOM 1593 O O . GLY A 1 195 ? 20.966 4.264 -24.948 1.00 94.44 195 GLY A O 1
ATOM 1594 N N . ILE A 1 196 ? 20.151 5.880 -23.605 1.00 95.81 196 ILE A N 1
ATOM 1595 C CA . ILE A 1 196 ? 18.782 5.873 -24.126 1.00 95.81 196 ILE A CA 1
ATOM 1596 C C . ILE A 1 196 ? 18.630 7.066 -25.076 1.00 95.81 196 ILE A C 1
ATOM 1598 O O . ILE A 1 196 ? 18.909 8.196 -24.663 1.00 95.81 196 ILE A O 1
ATOM 1602 N N . PRO A 1 197 ? 18.215 6.846 -26.337 1.00 95.25 197 PRO A N 1
ATOM 1603 C CA . PRO A 1 197 ? 17.969 7.938 -27.268 1.00 95.25 197 PRO A CA 1
ATOM 1604 C C . PRO A 1 197 ? 16.738 8.746 -26.845 1.00 95.25 197 PRO A C 1
ATOM 1606 O O . PRO A 1 197 ? 15.774 8.198 -26.312 1.00 95.25 197 PRO A O 1
ATOM 1609 N N . GLU A 1 198 ? 16.757 10.044 -27.132 1.00 96.50 198 GLU A N 1
ATOM 1610 C CA . GLU A 1 198 ? 15.598 10.913 -26.943 1.00 96.50 198 GLU A CA 1
ATOM 1611 C C . GLU A 1 198 ? 14.450 10.471 -27.859 1.00 96.50 198 GLU A C 1
ATOM 1613 O O . GLU A 1 198 ? 14.604 10.436 -29.081 1.00 96.50 198 GLU A O 1
ATOM 1618 N N . CYS A 1 199 ? 13.294 10.130 -27.280 1.00 93.69 199 CYS A N 1
ATOM 1619 C CA . CYS A 1 199 ? 12.103 9.773 -28.057 1.00 93.69 199 CYS A CA 1
ATOM 1620 C C . CYS A 1 199 ? 10.930 10.749 -27.887 1.00 93.69 199 CYS A C 1
ATOM 1622 O O . CYS A 1 199 ? 9.969 10.690 -28.653 1.00 93.69 199 CYS A O 1
ATOM 1624 N N . GLY A 1 200 ? 10.977 11.639 -26.892 1.00 95.31 200 GLY A N 1
ATOM 1625 C CA . GLY A 1 200 ? 9.889 12.560 -26.578 1.00 95.31 200 GLY A CA 1
ATOM 1626 C C . GLY A 1 200 ? 8.705 11.918 -25.838 1.00 95.31 200 GLY A C 1
ATOM 1627 O O . GLY A 1 200 ? 8.546 10.697 -25.747 1.00 95.31 200 GLY A O 1
ATOM 1628 N N . THR A 1 201 ? 7.850 12.778 -25.283 1.00 97.06 201 THR A N 1
ATOM 1629 C CA . THR A 1 201 ? 6.713 12.391 -24.429 1.00 97.06 201 THR A CA 1
ATOM 1630 C C . THR A 1 201 ? 5.652 11.589 -25.178 1.00 97.06 201 THR A C 1
ATOM 1632 O O . THR A 1 201 ? 5.121 10.617 -24.637 1.00 97.06 201 THR A O 1
ATOM 1635 N N . ASP A 1 202 ? 5.340 11.976 -26.415 1.00 97.25 202 ASP A N 1
ATOM 1636 C CA . ASP A 1 202 ? 4.261 11.345 -27.177 1.00 97.25 202 ASP A CA 1
ATOM 1637 C C . ASP A 1 202 ? 4.632 9.933 -27.623 1.00 97.25 202 ASP A C 1
ATOM 1639 O O . ASP A 1 202 ? 3.802 9.029 -27.522 1.00 97.25 202 ASP A O 1
ATOM 1643 N N . ALA A 1 203 ? 5.891 9.708 -28.014 1.00 95.56 203 ALA A N 1
ATOM 1644 C CA . ALA A 1 203 ? 6.374 8.373 -28.349 1.00 95.56 203 ALA A CA 1
ATOM 1645 C C . ALA A 1 203 ? 6.277 7.429 -27.141 1.00 95.56 203 ALA A C 1
ATOM 1647 O O . ALA A 1 203 ? 5.759 6.319 -27.271 1.00 95.56 203 ALA A O 1
ATOM 1648 N N . LEU A 1 204 ? 6.692 7.890 -25.952 1.00 94.56 204 LEU A N 1
ATOM 1649 C CA . LEU A 1 204 ? 6.594 7.107 -24.718 1.00 94.56 204 LEU A CA 1
ATOM 1650 C C . LEU A 1 204 ? 5.135 6.773 -24.372 1.00 94.56 204 LEU A C 1
ATOM 1652 O O . LEU A 1 204 ? 4.811 5.620 -24.084 1.00 94.56 204 LEU A O 1
ATOM 1656 N N . ARG A 1 205 ? 4.235 7.761 -24.428 1.00 94.94 205 ARG A N 1
ATOM 1657 C CA . ARG A 1 205 ? 2.803 7.555 -24.153 1.00 94.94 205 ARG A CA 1
ATOM 1658 C C . ARG A 1 205 ? 2.166 6.587 -25.143 1.00 94.94 205 ARG A C 1
ATOM 1660 O O . ARG A 1 205 ? 1.445 5.686 -24.720 1.00 94.94 205 ARG A O 1
ATOM 1667 N N . PHE A 1 206 ? 2.442 6.750 -26.437 1.00 94.06 206 PHE A N 1
ATOM 1668 C CA . PHE A 1 206 ? 1.899 5.882 -27.478 1.00 94.06 206 PHE A CA 1
ATOM 1669 C C . PHE A 1 206 ? 2.400 4.445 -27.321 1.00 94.06 206 PHE A C 1
ATOM 1671 O O . PHE A 1 206 ? 1.600 3.513 -27.381 1.00 94.06 206 PHE A O 1
ATOM 1678 N N . ALA A 1 207 ? 3.692 4.257 -27.035 1.00 91.62 207 ALA A N 1
ATOM 1679 C CA . ALA A 1 207 ? 4.267 2.940 -26.782 1.00 91.62 207 ALA A CA 1
ATOM 1680 C C . ALA A 1 207 ? 3.621 2.251 -25.568 1.00 91.62 207 ALA A C 1
ATOM 1682 O O . ALA A 1 207 ? 3.233 1.087 -25.660 1.00 91.62 207 ALA A O 1
ATOM 1683 N N . LEU A 1 208 ? 3.441 2.967 -24.451 1.00 91.81 208 LEU A N 1
ATOM 1684 C CA . LEU A 1 208 ? 2.804 2.416 -23.249 1.00 91.81 208 LEU A CA 1
ATOM 1685 C C . LEU A 1 208 ? 1.315 2.113 -23.466 1.00 91.81 208 LEU A C 1
ATOM 1687 O O . LEU A 1 208 ? 0.833 1.075 -23.018 1.00 91.81 208 LEU A O 1
ATOM 1691 N N . ALA A 1 209 ? 0.588 2.966 -24.191 1.00 90.81 209 ALA A N 1
ATOM 1692 C CA . ALA A 1 209 ? -0.810 2.710 -24.536 1.00 90.81 209 ALA A CA 1
ATOM 1693 C C . ALA A 1 209 ? -0.954 1.499 -25.475 1.00 90.81 209 ALA A C 1
ATOM 1695 O O . ALA A 1 209 ? -1.800 0.633 -25.250 1.00 90.81 209 ALA A O 1
ATOM 1696 N N . ALA A 1 210 ? -0.086 1.387 -26.486 1.00 88.62 210 ALA A N 1
ATOM 1697 C CA . ALA A 1 210 ? -0.042 0.235 -27.382 1.00 88.62 210 ALA A CA 1
ATOM 1698 C C . ALA A 1 210 ? 0.317 -1.057 -26.629 1.00 88.62 210 ALA A C 1
ATOM 1700 O O . ALA A 1 210 ? -0.278 -2.104 -26.895 1.00 88.62 210 ALA A O 1
ATOM 1701 N N . TYR A 1 211 ? 1.217 -0.984 -25.644 1.00 83.62 211 TYR A N 1
ATOM 1702 C CA . TYR A 1 211 ? 1.570 -2.110 -24.777 1.00 83.62 211 TYR A CA 1
ATOM 1703 C C . TYR A 1 211 ? 0.356 -2.672 -24.020 1.00 83.62 211 TYR A C 1
ATOM 1705 O O . TYR A 1 211 ? 0.217 -3.892 -23.912 1.00 83.62 211 TYR A O 1
ATOM 1713 N N . MET A 1 212 ? -0.575 -1.818 -23.571 1.00 73.75 212 MET A N 1
ATOM 1714 C CA . MET A 1 212 ? -1.805 -2.273 -22.902 1.00 73.75 212 MET A CA 1
ATOM 1715 C C . MET A 1 212 ? -2.646 -3.192 -23.800 1.00 73.75 212 MET A C 1
ATOM 1717 O O . MET A 1 212 ? -3.097 -4.242 -23.347 1.00 73.75 212 MET A O 1
ATOM 1721 N N . SER A 1 213 ? -2.766 -2.864 -25.091 1.00 69.44 213 SER A N 1
ATOM 1722 C CA . SER A 1 213 ? -3.503 -3.694 -26.058 1.00 69.44 213 SER A CA 1
ATOM 1723 C C . SER A 1 213 ? -2.854 -5.063 -26.311 1.00 69.44 213 SER A C 1
ATOM 1725 O O . SER A 1 213 ? -3.534 -6.030 -26.657 1.00 69.44 213 SER A O 1
ATOM 1727 N N . GLN A 1 214 ? -1.532 -5.169 -26.132 1.00 60.91 214 GLN A N 1
ATOM 1728 C CA . GLN A 1 214 ? -0.800 -6.430 -26.266 1.00 60.91 214 GLN A CA 1
ATOM 1729 C C . GLN A 1 214 ? -0.925 -7.292 -25.008 1.00 60.91 214 GLN A C 1
ATOM 1731 O O . GLN A 1 214 ? -1.051 -8.510 -25.129 1.00 60.91 214 GLN A O 1
ATOM 1736 N N . GLY A 1 215 ? -0.951 -6.673 -23.822 1.00 57.69 215 GLY A N 1
ATOM 1737 C CA . GLY A 1 215 ? -1.203 -7.344 -22.542 1.00 57.69 215 GLY A CA 1
ATOM 1738 C C . GLY A 1 215 ? -2.570 -8.035 -22.478 1.00 57.69 215 GLY A C 1
ATOM 1739 O O . GLY A 1 215 ? -2.672 -9.145 -21.968 1.00 57.69 215 GLY A O 1
ATOM 1740 N N . GLU A 1 216 ? -3.603 -7.434 -23.074 1.00 52.91 216 GLU A N 1
ATOM 1741 C CA . GLU A 1 216 ? -4.931 -8.057 -23.205 1.00 52.91 216 GLU A CA 1
ATOM 1742 C C . GLU A 1 216 ? -4.957 -9.217 -24.216 1.00 52.91 216 GLU A C 1
ATOM 1744 O O . GLU A 1 216 ? -5.752 -10.146 -24.086 1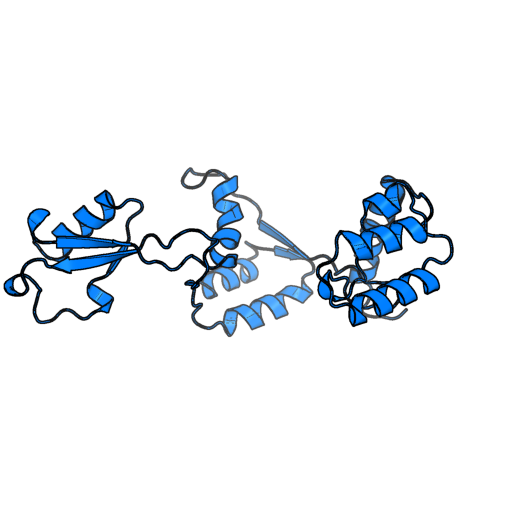.00 52.91 216 GLU A O 1
ATOM 1749 N N . ARG A 1 217 ? -4.070 -9.196 -25.221 1.00 45.19 217 ARG A N 1
ATOM 1750 C CA . ARG A 1 217 ? -3.963 -10.239 -26.260 1.00 45.19 217 ARG A CA 1
ATOM 1751 C C . ARG A 1 217 ? -3.054 -11.406 -25.874 1.00 45.19 217 ARG A C 1
ATOM 1753 O O . ARG A 1 217 ? -3.142 -12.472 -26.486 1.00 45.19 217 ARG A O 1
ATOM 1760 N N . THR A 1 218 ? -2.190 -11.255 -24.872 1.00 41.12 218 THR A N 1
ATOM 1761 C CA . THR A 1 218 ? -1.170 -12.255 -24.518 1.00 41.12 218 THR A CA 1
ATOM 1762 C C . THR A 1 218 ? -1.709 -13.340 -23.580 1.00 41.12 218 THR A C 1
ATOM 1764 O O . THR A 1 218 ? -1.205 -13.589 -22.492 1.00 41.12 218 THR A O 1
ATOM 1767 N N . GLY A 1 219 ? -2.698 -14.079 -24.092 1.00 38.25 219 GLY A N 1
ATOM 1768 C CA . GLY A 1 219 ? -2.787 -15.531 -23.916 1.00 38.25 219 GLY A CA 1
ATOM 1769 C C . GLY A 1 219 ? -1.931 -16.311 -24.933 1.00 38.25 219 GLY A C 1
ATOM 1770 O O . GLY A 1 219 ? -1.961 -17.540 -24.932 1.00 38.25 219 GLY A O 1
ATOM 1771 N N . ARG A 1 220 ? -1.176 -15.635 -25.818 1.00 26.56 220 ARG A N 1
ATOM 1772 C CA . ARG A 1 220 ? -0.217 -16.240 -26.762 1.00 26.56 220 ARG A CA 1
ATOM 1773 C C . ARG A 1 220 ? 0.979 -15.320 -27.060 1.00 26.56 220 ARG A C 1
ATOM 1775 O O . ARG A 1 220 ? 0.783 -14.221 -27.557 1.00 26.56 220 ARG A O 1
ATOM 1782 N N . VAL A 1 221 ? 2.170 -15.846 -26.756 1.00 29.81 221 VAL A N 1
ATOM 1783 C CA . VAL A 1 221 ? 3.472 -15.763 -27.460 1.00 29.81 221 VAL A CA 1
ATOM 1784 C C . VAL A 1 221 ? 3.855 -14.440 -28.147 1.00 29.81 221 VAL A C 1
ATOM 1786 O O . VAL A 1 221 ? 3.319 -14.128 -29.207 1.00 29.81 221 VAL A O 1
ATOM 1789 N N . LEU A 1 222 ? 4.901 -13.790 -27.621 1.00 30.30 222 LEU A N 1
ATOM 1790 C CA . LEU A 1 222 ? 6.182 -13.560 -28.312 1.00 30.30 222 LEU A CA 1
ATOM 1791 C C . LEU A 1 222 ? 7.321 -13.823 -27.319 1.00 30.30 222 LEU A C 1
ATOM 1793 O O . LEU A 1 222 ? 7.156 -13.430 -26.142 1.00 30.30 222 LEU A O 1
#

Organism: Diaphorina citri (NCBI:txid121845)

Foldseek 3Di:
DLVVVLVCPVVQLEAEPPPVCNVVSCVDSVPDDDDDFWDLDPDAAFFQKKFKDFPDPVLPDPPDDRVNRIAGDPDPVRRLVVNCVSSVDDSVGIDIDGDNIHTDPVVVVVCVVQVVQVPPDDDDRDRHYHYDFDADAAPVRHGDDLAQLRDDDVVCQQAPDALVRSLVCLVPVHPYDPVSSVVNSVVSCVVAVGTHDHDHDVSSVVVRVVVRVVVVVPVDDD

Sequence (222 aa):
MAEKAVQAVKTGELKIIPDHHTKTWYQWLENNRDWCISRQLWWGHRIPAYYVSFNDPAKKPKNVTEYELWVSGRSKEEAEQKAISKFNVTQADISLRQDEDVLDTWFSSGLFPFSVFGWPDKVTEYELWVFLHPIVRDAHGRKMSKSLGNVIDPLDVVKGISLAGLQGRLLQDSNLEAAERQRAADGQKRDYPQGIPECGTDALRFALAAYMSQGERTGRVL

Secondary structure (DSSP, 8-state):
-HHHHHHHHHHTSEEEESGGGHHHHHHHHHT------EE--SSSPBPSEEEEEESSGGGS-TT--GGGGEEE-SSHHHHHHHHHHHHT--GGGEEEEE-S-EE-HHHHHHTHHHHHTTTTS-PPP--EEEE--PPPB-TTSPBP-GGGT-PPPHHHHHH-B-HHHHHHHHHHS----HHHHHHHHHHHHHH-BTBBPP-HHHHHHHHHHHHHHHHHH-SS--

InterPro domains:
  IPR002300 Aminoacyl-tRNA synthetase, class Ia [PF00133] (1-124)
  IPR002300 Aminoacyl-tRNA synthetase, class Ia [PF00133] (130-213)
  IPR002303 Valine-tRNA ligase [PTHR11946] (1-125)
  IPR014729 Rossmann-like alpha/beta/alpha sandwich fold [G3DSA:3.40.50.620] (1-126)
  IPR014729 Rossmann-like alpha/beta/alpha sandwich fold [G3DSA:3.40.50.620] (127-218)